Protein AF-A0A351IYL0-F1 (afdb_monomer_lite)

Radius of gyration: 31.56 Å; chains: 1; bounding box: 78×55×94 Å

Sequence (306 aa):
MKQITVKNVPTIKMYEKKYTSLKGVDFSTDPAKVDDYHSPWAPNLMPDSGGYPEKRPGYRTLHTYSGQINGIHLFREQILVHAGEKIYLHGETPGELIADINNGHSTSFYYGGKLYILTGAEYLAYDGVSLSPVIGFVPTTQINMTPSSGAGTIFEDINCLTPKRTNSFKVPSGGATVFTLDAKGLDADPVTALVSGTTKAEGTDFTVDRTNGTVTFNSSIPDSGGVDSVQITFSKTISGLSERINKCTIFAWYGAGNDSRVFFSGNPDYPNMDFKSGLYDPSYFPNDGWTRIGSDVSAIMGYIKR

pLDDT: mean 91.99, std 9.96, range [43.97, 98.75]

Foldseek 3Di:
DDDDDDPDDPDPDDDDQDAPAAAEADCPDDQVPDDSNHHVDDPQWDQDPVGGTDGNDDDDDPDDDPACFQDWDDQPPWIWTDGAQFIWTDDPDTHTQDGNHDRHHKDWDDAPQWIWIARLQATWIDNPPHIDGQAADAEAQFEQAAFPPRDGDGDAFGFLRFQKYKYWYFAAAVFDFKGAHPDAQFDPDWKWKFFQNDTDGDPGQWHAPRHRRMIGGPDTRHGPPSHTGMMIMTGDDDPCSNLQPNNWRAWDFDDDPDRFWIWTAPNPQQQQKIWIADGSDPSGTGSPRIDGHDDSPDGDPYDDDD

Secondary structure (DSSP, 8-state):
--------PPPP-------SS--EE--SS-TTS--TTEES--TTEEE-TTS-EEEPPPP--S---SS-EEEEEEETTEEEEEETTEEEE-SSSPEEEEES---S--EEEEETTEEEEE-SS-EEEE-SS-EEE------EEEEEE-TTT---EE-SPPBTT-SEEEEEEEPPTT-EEEEE-S-SS--SSPPEEEETTEEEEBTTTEEEETTTTEEEEEEEEPP-TTSEEEEEEEE---TTTTHHHHT--EEEEE-SSS--EEEEE--TTSTTEEEEPBTTBTT--BTT-EEE-S-TT---------

Structure (mmCIF, N/CA/C/O backbone):
data_AF-A0A351IYL0-F1
#
_entry.id   AF-A0A351IYL0-F1
#
loop_
_atom_site.group_PDB
_atom_site.id
_atom_site.type_symbol
_atom_site.label_atom_id
_atom_site.label_alt_id
_atom_site.label_comp_id
_atom_site.label_asym_id
_atom_site.label_entity_id
_atom_site.label_seq_id
_atom_site.pdbx_PDB_ins_code
_atom_site.Cartn_x
_atom_site.Cartn_y
_atom_site.Cartn_z
_atom_site.occupancy
_atom_site.B_iso_or_equiv
_atom_site.auth_seq_id
_atom_site.auth_comp_id
_atom_site.auth_asym_id
_atom_site.auth_atom_id
_atom_site.pdbx_PDB_model_num
ATOM 1 N N . MET A 1 1 ? -51.946 -39.768 39.815 1.00 43.97 1 MET A N 1
ATOM 2 C CA . MET A 1 1 ? -50.722 -39.188 40.414 1.00 43.97 1 MET A CA 1
ATOM 3 C C . MET A 1 1 ? -51.126 -38.415 41.661 1.00 43.97 1 MET A C 1
ATOM 5 O O . MET A 1 1 ? -52.051 -37.620 41.568 1.00 43.97 1 MET A O 1
ATOM 9 N N . LYS A 1 2 ? -50.519 -38.682 42.827 1.00 44.22 2 LYS A N 1
ATOM 10 C CA . LYS A 1 2 ? -50.755 -37.877 44.039 1.00 44.22 2 LYS A CA 1
ATOM 11 C C . LYS A 1 2 ? -50.080 -36.518 43.849 1.00 44.22 2 LYS A C 1
ATOM 13 O O . LYS A 1 2 ? -48.870 -36.466 43.658 1.00 44.22 2 LYS A O 1
ATOM 18 N N . GLN A 1 3 ? -50.867 -35.450 43.876 1.00 45.91 3 GLN A N 1
ATOM 19 C CA . GLN A 1 3 ? -50.376 -34.079 43.825 1.00 45.91 3 GLN A CA 1
ATOM 20 C C . GLN A 1 3 ? -49.639 -33.790 45.141 1.00 45.91 3 GLN A C 1
ATOM 22 O O . GLN A 1 3 ? -50.235 -33.831 46.216 1.00 45.91 3 GLN A O 1
ATOM 27 N N . ILE A 1 4 ? -48.323 -33.589 45.066 1.00 49.81 4 ILE A N 1
ATOM 28 C CA . ILE A 1 4 ? -47.512 -33.184 46.216 1.00 49.81 4 ILE A CA 1
ATOM 29 C C . ILE A 1 4 ? -47.721 -31.681 46.390 1.00 49.81 4 ILE A C 1
ATOM 31 O O . ILE A 1 4 ? -47.288 -30.889 45.555 1.00 49.81 4 ILE A O 1
ATOM 35 N N . THR A 1 5 ? -48.404 -31.285 47.460 1.00 54.91 5 THR A N 1
ATOM 36 C CA . THR A 1 5 ? -48.547 -29.876 47.832 1.00 54.91 5 THR A CA 1
ATOM 37 C C . THR A 1 5 ? -47.197 -29.360 48.322 1.00 54.91 5 THR A C 1
ATOM 39 O O . THR A 1 5 ? -46.725 -29.748 49.393 1.00 54.91 5 THR A O 1
ATOM 42 N N . VAL A 1 6 ? -46.555 -28.501 47.530 1.00 58.94 6 VAL A N 1
ATOM 43 C CA . VAL A 1 6 ? -45.334 -27.794 47.934 1.00 58.94 6 VAL A CA 1
ATOM 44 C C . VAL A 1 6 ? -45.696 -26.875 49.104 1.00 58.94 6 VAL A C 1
ATOM 46 O O . VAL A 1 6 ? -46.611 -26.060 48.992 1.00 58.94 6 VAL A O 1
ATOM 49 N N . LYS A 1 7 ? -45.027 -27.038 50.254 1.00 59.91 7 LYS A N 1
ATOM 50 C CA . LYS A 1 7 ? -45.207 -26.155 51.419 1.00 59.91 7 LYS A CA 1
ATOM 51 C C . LYS A 1 7 ? -44.944 -24.706 51.000 1.00 59.91 7 LYS A C 1
ATOM 53 O O . LYS A 1 7 ? -43.959 -24.451 50.312 1.00 59.91 7 LYS A O 1
ATOM 58 N N . ASN A 1 8 ? -45.801 -23.785 51.451 1.00 62.19 8 ASN A N 1
ATOM 59 C CA . ASN A 1 8 ? -45.638 -22.340 51.274 1.00 62.19 8 ASN A CA 1
ATOM 60 C C . ASN A 1 8 ? -44.189 -21.927 51.553 1.00 62.19 8 ASN A C 1
ATOM 62 O O . ASN A 1 8 ? -43.708 -22.071 52.679 1.00 62.19 8 ASN A O 1
ATOM 66 N N . VAL A 1 9 ? -43.505 -21.421 50.527 1.00 63.09 9 VAL A N 1
ATOM 67 C CA . VAL A 1 9 ? -42.206 -20.774 50.695 1.00 63.09 9 VAL A CA 1
ATOM 68 C C . VAL A 1 9 ? -42.461 -19.503 51.512 1.00 63.09 9 VAL A C 1
ATOM 70 O O . VAL A 1 9 ? -43.303 -18.700 51.105 1.00 63.09 9 VAL A O 1
ATOM 73 N N . PRO A 1 10 ? -41.815 -19.318 52.678 1.00 65.88 10 PRO A N 1
ATOM 74 C CA . PRO A 1 10 ? -41.984 -18.105 53.462 1.00 65.88 10 PRO A CA 1
ATOM 75 C C . PRO A 1 10 ? -41.601 -16.897 52.612 1.00 65.88 10 PRO A C 1
ATOM 77 O O . PRO A 1 10 ? -40.573 -16.918 51.934 1.00 65.88 10 PRO A O 1
ATOM 80 N N . THR A 1 11 ? -42.410 -15.842 52.658 1.00 68.88 11 THR A N 1
ATOM 81 C CA . THR A 1 11 ? -42.086 -14.572 52.012 1.00 68.88 11 THR A CA 1
ATOM 82 C C . THR A 1 11 ? -40.711 -14.113 52.491 1.00 68.88 11 THR A C 1
ATOM 84 O O . THR A 1 11 ? -40.494 -13.951 53.696 1.00 68.88 11 THR A O 1
ATOM 87 N N . ILE A 1 12 ? -39.771 -13.938 51.561 1.00 71.19 12 ILE A N 1
ATOM 88 C CA . ILE A 1 12 ? -38.429 -13.443 51.873 1.00 71.19 12 ILE A CA 1
ATOM 89 C C . ILE A 1 12 ? -38.596 -12.060 52.507 1.00 71.19 12 ILE A C 1
ATOM 91 O O . ILE A 1 12 ? -39.183 -11.160 51.903 1.00 71.19 12 ILE A O 1
ATOM 95 N N . LYS A 1 13 ? -38.123 -11.897 53.746 1.00 72.38 13 LYS A N 1
ATOM 96 C CA . LYS A 1 13 ? -38.124 -10.591 54.405 1.00 72.38 13 LYS A CA 1
ATOM 97 C C . LYS A 1 13 ? -37.096 -9.706 53.711 1.00 72.38 13 LYS A C 1
ATOM 99 O O . LYS A 1 13 ? -35.901 -9.981 53.770 1.00 72.38 13 LYS A O 1
ATOM 104 N N . MET A 1 14 ? -37.582 -8.663 53.053 1.00 69.75 14 MET A N 1
ATOM 105 C CA . MET A 1 14 ? -36.749 -7.609 52.486 1.00 69.75 14 MET A CA 1
ATOM 106 C C . MET A 1 14 ? -36.458 -6.581 53.579 1.00 69.75 14 MET A C 1
ATOM 108 O O . MET A 1 14 ? -37.374 -6.143 54.276 1.00 69.75 14 MET A O 1
ATOM 112 N N . TYR A 1 15 ? -35.191 -6.209 53.726 1.00 72.44 15 TYR A N 1
ATOM 113 C CA . TYR A 1 15 ? -34.737 -5.200 54.678 1.00 72.44 15 TYR A CA 1
ATOM 114 C C . TYR A 1 15 ? -34.120 -4.036 53.896 1.00 72.44 15 TYR A C 1
ATOM 116 O O . TYR A 1 15 ? -33.284 -4.258 53.022 1.00 72.44 15 TYR A O 1
ATOM 124 N N . GLU A 1 16 ? -34.532 -2.804 54.197 1.00 73.94 16 GLU A N 1
ATOM 125 C CA . GLU A 1 16 ? -33.940 -1.580 53.647 1.00 73.94 16 GLU A CA 1
ATOM 126 C C . GLU A 1 16 ? -33.152 -0.873 54.752 1.00 73.94 16 GLU A C 1
ATOM 128 O O . GLU A 1 16 ? -33.665 -0.669 55.854 1.00 73.94 16 GLU A O 1
ATOM 133 N N . LYS A 1 17 ? -31.909 -0.485 54.458 1.00 71.56 17 LYS A N 1
ATOM 134 C CA . LYS A 1 17 ? -31.054 0.289 55.361 1.00 71.56 17 LYS A CA 1
ATOM 135 C C . LYS A 1 17 ? -30.603 1.557 54.643 1.00 71.56 17 LYS A C 1
ATOM 137 O O . LYS A 1 17 ? -30.062 1.486 53.541 1.00 71.56 17 LYS A O 1
ATOM 142 N N . LYS A 1 18 ? -30.854 2.717 55.253 1.00 73.75 18 LYS A N 1
ATOM 143 C CA . LYS A 1 18 ? -30.433 4.026 54.737 1.00 73.75 18 LYS A CA 1
ATOM 144 C C . LYS A 1 18 ? -29.196 4.488 55.491 1.00 73.75 18 LYS A C 1
ATOM 146 O O . LYS A 1 18 ? -29.223 4.600 56.712 1.00 73.75 18 LYS A O 1
ATOM 151 N N . TYR A 1 19 ? -28.138 4.768 54.747 1.00 72.19 19 TYR A N 1
ATOM 152 C CA . TYR A 1 19 ? -26.856 5.218 55.273 1.00 72.19 19 TYR A CA 1
ATOM 153 C C . TYR A 1 19 ? -26.772 6.743 55.173 1.00 72.19 19 TYR A C 1
ATOM 155 O O . TYR A 1 19 ? -27.036 7.302 54.110 1.00 72.19 19 TYR A O 1
ATOM 163 N N . THR A 1 20 ? -26.394 7.421 56.256 1.00 70.81 20 THR A N 1
ATOM 164 C CA . THR A 1 20 ? -26.123 8.872 56.256 1.00 70.81 20 THR A CA 1
ATOM 165 C C . THR A 1 20 ? -24.644 9.196 56.037 1.00 70.81 20 THR A C 1
ATOM 167 O O . THR A 1 20 ? -24.323 10.300 55.608 1.00 70.81 20 THR A O 1
ATOM 170 N N . SER A 1 21 ? -23.744 8.239 56.286 1.00 76.25 21 SER A N 1
ATOM 171 C CA . SER A 1 21 ? -22.291 8.385 56.124 1.00 76.25 21 SER A CA 1
ATOM 172 C C . SER A 1 21 ? -21.624 7.053 55.746 1.00 76.25 21 SER A C 1
ATOM 174 O O . SER A 1 21 ? -20.969 6.406 56.560 1.00 76.25 21 SER A O 1
ATOM 176 N N . LEU A 1 22 ? -21.799 6.624 54.491 1.00 79.94 22 LEU A N 1
ATOM 177 C CA . LEU A 1 22 ? -21.177 5.403 53.966 1.00 79.94 22 LEU A CA 1
ATOM 178 C C . LEU A 1 22 ? -19.649 5.568 53.875 1.00 79.94 22 LEU A C 1
ATOM 180 O O . LEU A 1 22 ? -19.160 6.427 53.146 1.00 79.94 22 LEU A O 1
ATOM 184 N N . LYS A 1 23 ? -18.900 4.728 54.592 1.00 81.31 23 LYS A N 1
ATOM 185 C CA . LYS A 1 23 ? -17.428 4.722 54.627 1.00 81.31 23 LYS A CA 1
ATOM 186 C C . LYS A 1 23 ? -16.795 3.678 53.711 1.00 81.31 23 LYS A C 1
ATOM 188 O O . LYS A 1 23 ? -15.589 3.716 53.499 1.00 81.31 23 LYS A O 1
ATOM 193 N N . GLY A 1 24 ? -17.594 2.776 53.143 1.00 79.62 24 GLY A N 1
ATOM 194 C CA . GLY A 1 24 ? -17.119 1.813 52.156 1.00 79.62 24 GLY A CA 1
ATOM 195 C C . GLY A 1 24 ? -17.880 0.496 52.173 1.00 79.62 24 GLY A C 1
ATOM 196 O O . GLY A 1 24 ? -19.026 0.411 52.620 1.00 79.62 24 GLY A O 1
ATOM 197 N N . VAL A 1 25 ? -17.212 -0.530 51.661 1.00 84.56 25 VAL A N 1
ATOM 198 C CA . VAL A 1 25 ? -17.706 -1.905 51.595 1.00 84.56 25 VAL A CA 1
ATOM 199 C C . VAL A 1 25 ? -16.947 -2.805 52.562 1.00 84.56 25 VAL A C 1
ATOM 201 O O . VAL A 1 25 ? -15.728 -2.702 52.667 1.00 84.56 25 VAL A O 1
ATOM 204 N N . ASP A 1 26 ? -17.665 -3.699 53.239 1.00 84.31 26 ASP A N 1
ATOM 205 C CA . ASP A 1 26 ? -17.080 -4.751 54.074 1.00 84.31 26 ASP A CA 1
ATOM 206 C C . ASP A 1 26 ? -17.574 -6.113 53.582 1.00 84.31 26 ASP A C 1
ATOM 208 O O . ASP A 1 26 ? -18.744 -6.460 53.733 1.00 84.31 26 ASP A O 1
ATOM 212 N N . PHE A 1 27 ? -16.662 -6.875 52.979 1.00 84.00 27 PHE A N 1
ATOM 213 C CA . PHE A 1 27 ? -16.907 -8.240 52.507 1.00 84.00 27 PHE A CA 1
ATOM 214 C C . PHE A 1 27 ? -16.354 -9.309 53.462 1.00 84.00 27 PHE A C 1
ATOM 216 O O . PHE A 1 27 ? -16.438 -10.498 53.162 1.00 84.00 27 PHE A O 1
ATOM 223 N N . SER A 1 28 ? -15.736 -8.900 54.573 1.00 84.56 28 SER A N 1
ATOM 224 C CA . SER A 1 28 ? -15.105 -9.803 55.543 1.00 84.56 28 SER A CA 1
ATOM 225 C C . SER A 1 28 ? -16.082 -10.312 56.604 1.00 84.56 28 SER A C 1
ATOM 227 O O . SER A 1 28 ? -15.877 -11.386 57.172 1.00 84.56 28 SER A O 1
ATOM 229 N N . THR A 1 29 ? -17.159 -9.564 56.837 1.00 83.38 29 THR A N 1
ATOM 230 C CA . THR A 1 29 ? -18.193 -9.876 57.824 1.00 83.38 29 THR A CA 1
ATOM 231 C C . THR A 1 29 ? -19.444 -10.442 57.143 1.00 83.38 29 THR A C 1
ATOM 233 O O . THR A 1 29 ? -19.738 -10.131 55.989 1.00 83.38 29 THR A O 1
ATOM 236 N N . ASP A 1 30 ? -20.209 -11.273 57.860 1.00 84.56 30 ASP A N 1
ATOM 237 C CA . ASP A 1 30 ? -21.540 -11.704 57.413 1.00 84.56 30 ASP A CA 1
ATOM 238 C C . ASP A 1 30 ? -22.387 -10.475 57.015 1.00 84.56 30 ASP A C 1
ATOM 240 O O . ASP A 1 30 ? -22.439 -9.519 57.797 1.00 84.56 30 ASP A O 1
ATOM 244 N N . PRO A 1 31 ? -23.074 -10.477 55.853 1.00 82.12 31 PRO A N 1
ATOM 245 C CA . PRO A 1 31 ? -23.866 -9.340 55.390 1.00 82.12 31 PRO A CA 1
ATOM 246 C C . PRO A 1 31 ? -24.879 -8.791 56.399 1.00 82.12 31 PRO A C 1
ATOM 248 O O . PRO A 1 31 ? -25.173 -7.597 56.387 1.00 82.12 31 PRO A O 1
ATOM 251 N N . ALA A 1 32 ? -25.398 -9.634 57.294 1.00 81.38 32 ALA A N 1
ATOM 252 C CA . ALA A 1 32 ? -26.329 -9.223 58.341 1.00 81.38 32 ALA A CA 1
ATOM 253 C C . ALA A 1 32 ? -25.651 -8.534 59.543 1.00 81.38 32 ALA A C 1
ATOM 255 O O . ALA A 1 32 ? -26.344 -7.993 60.403 1.00 81.38 32 ALA A O 1
ATOM 256 N N . LYS A 1 33 ? -24.318 -8.576 59.629 1.00 84.62 33 LYS A N 1
ATOM 257 C CA . LYS A 1 33 ? -23.507 -8.078 60.752 1.00 84.62 33 LYS A CA 1
ATOM 258 C C . LYS A 1 33 ? -22.516 -6.983 60.356 1.00 84.62 33 LYS A C 1
ATOM 260 O O . LYS A 1 33 ? -21.698 -6.590 61.184 1.00 84.62 33 LYS A O 1
ATOM 265 N N . VAL A 1 34 ? -22.576 -6.504 59.117 1.00 84.62 34 VAL A N 1
ATOM 266 C CA . VAL A 1 34 ? -21.751 -5.379 58.673 1.00 84.62 34 VAL A CA 1
ATOM 267 C C . VAL A 1 34 ? -22.114 -4.117 59.458 1.00 84.62 34 VAL A C 1
ATOM 269 O O . VAL A 1 34 ? -23.294 -3.828 59.684 1.00 84.62 34 VAL A O 1
ATOM 272 N N . ASP A 1 35 ? -21.078 -3.382 59.863 1.00 85.62 35 ASP A N 1
ATOM 273 C CA . ASP A 1 35 ? -21.179 -2.115 60.586 1.00 85.62 35 ASP A CA 1
ATOM 274 C C . ASP A 1 35 ? -22.106 -1.112 59.873 1.00 85.62 35 ASP A C 1
ATOM 276 O O . ASP A 1 35 ? -22.223 -1.095 58.646 1.00 85.62 35 ASP A O 1
ATOM 280 N N . ASP A 1 36 ? -22.771 -0.251 60.642 1.00 84.81 36 ASP A N 1
ATOM 281 C CA . ASP A 1 36 ? -23.732 0.728 60.127 1.00 84.81 36 ASP A CA 1
ATOM 282 C C . ASP A 1 36 ? -23.120 1.754 59.162 1.00 84.81 36 ASP A C 1
ATOM 284 O O . ASP A 1 36 ? -23.867 2.400 58.431 1.00 84.81 36 ASP A O 1
ATOM 288 N N . TYR A 1 37 ? -21.793 1.882 59.106 1.00 84.69 37 TYR A N 1
ATOM 289 C CA . TYR A 1 37 ? -21.079 2.729 58.151 1.00 84.69 37 TYR A CA 1
ATOM 290 C C . TYR A 1 37 ? -20.567 1.979 56.913 1.00 84.69 37 TYR A C 1
ATOM 292 O O . TYR A 1 37 ? -20.005 2.611 56.017 1.00 84.69 37 TYR A O 1
ATOM 300 N N . HIS A 1 38 ? -20.768 0.663 56.819 1.00 83.44 38 HIS A N 1
ATOM 301 C CA . HIS A 1 38 ? -20.305 -0.155 55.699 1.00 83.44 38 HIS A CA 1
ATOM 302 C C . HIS A 1 38 ? -21.463 -0.893 55.014 1.00 83.44 38 HIS A C 1
ATOM 304 O O . HIS A 1 38 ? -22.516 -1.165 55.596 1.00 83.44 38 HIS A O 1
ATOM 310 N N . SER A 1 39 ? -21.275 -1.214 53.735 1.00 84.88 39 SER A N 1
ATOM 311 C CA . SER A 1 39 ? -22.213 -2.045 52.980 1.00 84.88 39 SER A CA 1
ATOM 312 C C . SER A 1 39 ? -21.587 -3.402 52.645 1.00 84.88 39 SER A C 1
ATOM 314 O O . SER A 1 39 ? -20.468 -3.431 52.131 1.00 84.88 39 SER A O 1
ATOM 316 N N . PRO A 1 40 ? -22.298 -4.527 52.843 1.00 86.00 40 PRO A N 1
ATOM 317 C CA . PRO A 1 40 ? -21.866 -5.824 52.316 1.00 86.00 40 PRO A CA 1
ATOM 318 C C . PRO A 1 40 ? -22.002 -5.932 50.794 1.00 86.00 40 PRO A C 1
ATOM 320 O O . PRO A 1 40 ? -21.559 -6.906 50.190 1.00 86.00 40 PRO A O 1
ATOM 323 N N . TRP A 1 41 ? -22.681 -4.970 50.163 1.00 83.50 41 TRP A N 1
ATOM 324 C CA . TRP A 1 41 ? -23.023 -5.014 48.750 1.00 83.50 41 TRP A CA 1
ATOM 325 C C . TRP A 1 41 ? -23.257 -3.600 48.213 1.00 83.50 41 TRP A C 1
ATOM 327 O O . TRP A 1 41 ? -24.347 -3.038 48.341 1.00 83.50 41 TRP A O 1
ATOM 337 N N . ALA A 1 42 ? -22.227 -3.007 47.608 1.00 79.81 42 ALA A N 1
ATOM 338 C CA . ALA A 1 42 ? -22.309 -1.677 47.001 1.00 79.81 42 ALA A CA 1
ATOM 339 C C . ALA A 1 42 ? -21.940 -1.710 45.503 1.00 79.81 42 ALA A C 1
ATOM 341 O O . ALA A 1 42 ? -20.867 -1.246 45.111 1.00 79.81 42 ALA A O 1
ATOM 342 N N . PRO A 1 43 ? -22.800 -2.281 44.638 1.00 75.75 43 PRO A N 1
ATOM 343 C CA . PRO A 1 43 ? -22.571 -2.256 43.199 1.00 75.75 43 PRO A CA 1
ATOM 344 C C . PRO A 1 43 ? -22.597 -0.808 42.690 1.00 75.75 43 PRO A C 1
ATOM 346 O O . PRO A 1 43 ? -23.407 0.004 43.135 1.00 75.75 43 PRO A O 1
ATOM 349 N N . ASN A 1 44 ? -21.739 -0.495 41.716 1.00 77.81 44 ASN A N 1
ATOM 350 C CA . ASN A 1 44 ? -21.585 0.845 41.129 1.00 77.81 44 ASN A CA 1
ATOM 351 C C . ASN A 1 44 ? -21.031 1.919 42.081 1.00 77.81 44 ASN A C 1
ATOM 353 O O . ASN A 1 44 ? -21.272 3.104 41.853 1.00 77.81 44 ASN A O 1
ATOM 357 N N . LEU A 1 45 ? -20.271 1.525 43.104 1.00 82.38 45 LEU A N 1
ATOM 358 C CA . LEU A 1 45 ? -19.390 2.421 43.851 1.00 82.38 45 LEU A CA 1
ATOM 359 C C . LEU A 1 45 ? -17.925 2.129 43.511 1.00 82.38 45 LEU A C 1
ATOM 361 O O . LEU A 1 45 ? -17.534 0.972 43.359 1.00 82.38 45 LEU A O 1
ATOM 365 N N . MET A 1 46 ? -17.133 3.183 43.362 1.00 78.44 46 MET A N 1
ATOM 366 C CA . MET A 1 46 ? -15.682 3.135 43.191 1.00 78.44 46 MET A CA 1
ATOM 367 C C . MET A 1 46 ? -15.037 4.186 44.100 1.00 78.44 46 MET A C 1
ATOM 369 O O . MET A 1 46 ? -15.703 5.162 44.432 1.00 78.44 46 MET A O 1
ATOM 373 N N . PRO A 1 47 ? -13.795 3.992 44.562 1.00 78.94 47 PRO A N 1
ATOM 374 C CA . PRO A 1 47 ? -13.078 5.053 45.253 1.00 78.94 47 PRO A CA 1
ATOM 375 C C . PRO A 1 47 ? -12.747 6.188 44.273 1.00 78.94 47 PRO A C 1
ATOM 377 O O . PRO A 1 47 ? -12.308 5.919 43.153 1.00 78.94 47 PRO A O 1
ATOM 380 N N . ASP A 1 48 ? -12.924 7.434 44.706 1.00 81.19 48 ASP A N 1
ATOM 381 C CA . ASP A 1 48 ? -12.379 8.605 44.022 1.00 81.19 48 ASP A CA 1
ATOM 382 C C . ASP A 1 48 ? -10.843 8.660 44.179 1.00 81.19 48 ASP A C 1
ATOM 384 O O . ASP A 1 48 ? -10.217 7.797 44.804 1.00 81.19 48 ASP A O 1
ATOM 388 N N . SER A 1 49 ? -10.203 9.704 43.646 1.00 80.62 49 SER A N 1
ATOM 389 C CA . SER A 1 49 ? -8.751 9.904 43.791 1.00 80.62 49 SER A CA 1
ATOM 390 C C . SER A 1 49 ? -8.264 10.010 45.247 1.00 80.62 49 SER A C 1
ATOM 392 O O . SER A 1 49 ? -7.082 9.795 45.504 1.00 80.62 49 SER A O 1
ATOM 394 N N . GLY A 1 50 ? -9.145 10.356 46.190 1.00 81.88 50 GLY A N 1
ATOM 395 C CA . GLY A 1 50 ? -8.877 10.417 47.628 1.00 81.88 50 GLY A CA 1
ATOM 396 C C . GLY A 1 50 ? -9.268 9.147 48.395 1.00 81.88 50 GLY A C 1
ATOM 397 O O . GLY A 1 50 ? -9.075 9.101 49.609 1.00 81.88 50 GLY A O 1
ATOM 398 N N . GLY A 1 51 ? -9.800 8.123 47.720 1.00 77.88 51 GLY A N 1
ATOM 399 C CA . GLY A 1 51 ? -10.282 6.889 48.339 1.00 77.88 51 GLY A CA 1
ATOM 400 C C . GLY A 1 51 ? -11.713 6.963 48.884 1.00 77.88 51 GLY A C 1
ATOM 401 O O . GLY A 1 51 ? -12.166 5.999 49.504 1.00 77.88 51 GLY A O 1
ATOM 402 N N . TYR A 1 52 ? -12.435 8.067 48.671 1.00 80.62 52 TYR A N 1
ATOM 403 C CA . TYR A 1 52 ? -13.819 8.210 49.116 1.00 80.62 52 TYR A CA 1
ATOM 404 C C . TYR A 1 52 ? -14.773 7.456 48.189 1.00 80.62 52 TYR A C 1
ATOM 406 O O . TYR A 1 52 ? -14.594 7.489 46.973 1.00 80.62 52 TYR A O 1
ATOM 414 N N . PRO A 1 53 ? -15.816 6.795 48.719 1.00 79.50 53 PRO A N 1
ATOM 415 C CA . PRO A 1 53 ? -16.773 6.098 47.873 1.00 79.50 53 PRO A CA 1
ATOM 416 C C . PRO A 1 53 ? -17.566 7.085 46.995 1.00 79.50 53 PRO A C 1
ATOM 418 O O . PRO A 1 53 ? -18.365 7.871 47.503 1.00 79.50 53 PRO A O 1
ATOM 421 N N . GLU A 1 54 ? -17.400 7.005 45.676 1.00 83.44 54 GLU A N 1
ATOM 422 C CA . GLU A 1 54 ? -18.185 7.733 44.678 1.00 83.44 54 GLU A CA 1
ATOM 423 C C . GLU A 1 54 ? -18.979 6.788 43.767 1.00 83.44 54 GLU A C 1
ATOM 425 O O . GLU A 1 54 ? -18.678 5.601 43.616 1.00 83.44 54 GLU A O 1
ATOM 430 N N . LYS A 1 55 ? -20.034 7.313 43.140 1.00 82.69 55 LYS A N 1
ATOM 431 C CA . LYS A 1 55 ? -20.833 6.540 42.189 1.00 82.69 55 LYS A CA 1
ATOM 432 C C . LYS A 1 55 ? -20.030 6.349 40.906 1.00 82.69 55 LYS A C 1
ATOM 434 O O . LYS A 1 55 ? -19.647 7.328 40.275 1.00 82.69 55 LYS A O 1
ATOM 439 N N . ARG A 1 56 ? -19.859 5.096 40.477 1.00 79.75 56 ARG A N 1
ATOM 440 C CA . ARG A 1 56 ? -19.215 4.763 39.204 1.00 79.75 56 ARG A CA 1
ATOM 441 C C . ARG A 1 56 ? -19.915 5.525 38.072 1.00 79.75 56 ARG A C 1
ATOM 443 O O . ARG A 1 56 ? -21.131 5.351 37.914 1.00 79.75 56 ARG A O 1
ATOM 450 N N . PRO A 1 57 ? -19.191 6.336 37.280 1.00 78.88 57 PRO A N 1
ATOM 451 C CA . PRO A 1 57 ? -19.766 6.982 36.113 1.00 78.88 57 PRO A CA 1
ATOM 452 C C . PRO A 1 57 ? -20.389 5.927 35.195 1.00 78.88 57 PRO A C 1
ATOM 454 O O . PRO A 1 57 ? -19.755 4.930 34.842 1.00 78.88 57 PRO A O 1
ATOM 457 N N . GLY A 1 58 ? -21.665 6.116 34.863 1.00 80.19 58 GLY A N 1
ATOM 458 C CA . GLY A 1 58 ? -22.348 5.276 33.886 1.00 80.19 58 GLY A CA 1
ATOM 459 C C . GLY A 1 58 ? -21.868 5.577 32.467 1.00 80.19 58 GLY A C 1
ATOM 460 O O . GLY A 1 58 ? -21.164 6.555 32.223 1.00 80.19 58 GLY A O 1
ATOM 461 N N . TYR A 1 59 ? -22.294 4.760 31.511 1.00 84.00 59 TYR A N 1
ATOM 462 C CA . TYR A 1 59 ? -22.163 5.082 30.094 1.00 84.00 59 TYR A CA 1
ATOM 463 C C . TYR A 1 59 ? -23.436 5.772 29.594 1.00 84.00 59 TYR A C 1
ATOM 465 O O . TYR A 1 59 ? -24.533 5.538 30.103 1.00 84.00 59 TYR A O 1
ATOM 473 N N . ARG A 1 60 ? -23.290 6.609 28.567 1.00 88.44 60 ARG A N 1
ATOM 474 C CA . ARG A 1 60 ? -24.404 7.092 27.746 1.00 88.44 60 ARG A CA 1
ATOM 475 C C . ARG A 1 60 ? -24.113 6.771 26.289 1.00 88.44 60 ARG A C 1
ATOM 477 O O . ARG A 1 60 ? -22.958 6.825 25.870 1.00 88.44 60 ARG A O 1
ATOM 484 N N . THR A 1 61 ? -25.149 6.478 25.520 1.00 90.25 61 THR A N 1
ATOM 485 C CA . THR A 1 61 ? -25.017 6.304 24.073 1.00 90.25 61 THR A CA 1
ATOM 486 C C . THR A 1 61 ? -24.713 7.655 23.432 1.00 90.25 61 THR A C 1
ATOM 488 O O . THR A 1 61 ? -25.487 8.596 23.592 1.00 90.25 61 THR A O 1
ATOM 491 N N . LEU A 1 62 ? -23.582 7.755 22.728 1.00 89.12 62 LEU A N 1
ATOM 492 C CA . LEU A 1 62 ? -23.254 8.931 21.913 1.00 89.12 62 LEU A CA 1
ATOM 493 C C . LEU A 1 62 ? -23.898 8.835 20.528 1.00 89.12 62 LEU A C 1
ATOM 495 O O . LEU A 1 62 ? -24.435 9.816 20.027 1.00 89.12 62 LEU A O 1
ATOM 499 N N . HIS A 1 63 ? -23.872 7.644 19.929 1.00 92.12 63 HIS A N 1
ATOM 500 C CA . HIS A 1 63 ? -24.494 7.353 18.642 1.00 92.12 63 HIS A CA 1
ATOM 501 C C . HIS A 1 63 ? -24.779 5.850 18.516 1.00 92.12 63 HIS A C 1
ATOM 503 O O . HIS A 1 63 ? -24.147 5.046 19.204 1.00 92.12 63 HIS A O 1
ATOM 509 N N . THR A 1 64 ? -25.717 5.472 17.645 1.00 93.94 64 THR A N 1
ATOM 510 C CA . THR A 1 64 ? -25.992 4.068 17.294 1.00 93.94 64 THR A CA 1
ATOM 511 C C . THR A 1 64 ? -25.692 3.865 15.817 1.00 93.94 64 THR A C 1
ATOM 513 O O . THR A 1 64 ? -26.320 4.495 14.975 1.00 93.94 64 THR A O 1
ATOM 516 N N . TYR A 1 65 ? -24.735 2.995 15.514 1.00 95.69 65 TYR A N 1
ATOM 517 C CA . TYR A 1 65 ? -24.381 2.621 14.147 1.00 95.69 65 TYR A CA 1
ATOM 518 C C . TYR A 1 65 ? -25.132 1.355 13.722 1.00 95.69 65 TYR A C 1
ATOM 520 O O . TYR A 1 65 ? -25.669 0.632 14.559 1.00 95.69 65 TYR A O 1
ATOM 528 N N . SER A 1 66 ? -25.171 1.081 12.419 1.00 88.19 66 SER A N 1
ATOM 529 C CA . SER A 1 66 ? -25.893 -0.065 11.848 1.00 88.19 66 SER A CA 1
ATOM 530 C C . SER A 1 66 ? -25.248 -1.425 12.140 1.00 88.19 66 SER A C 1
ATOM 532 O O . SER A 1 66 ? -25.924 -2.443 12.016 1.00 88.19 66 SER A O 1
ATOM 534 N N . GLY A 1 67 ? -23.966 -1.458 12.518 1.00 93.75 67 GLY A N 1
ATOM 535 C CA . GLY A 1 67 ? -23.202 -2.686 12.737 1.00 93.75 67 GLY A CA 1
ATOM 536 C C . GLY A 1 67 ? -22.401 -2.700 14.038 1.00 93.75 67 GLY A C 1
ATOM 537 O O . GLY A 1 67 ? -22.352 -1.716 14.780 1.00 93.75 67 GLY A O 1
ATOM 538 N N . GLN A 1 68 ? -21.758 -3.840 14.305 1.00 95.94 68 GLN A N 1
ATOM 539 C CA . GLN A 1 68 ? -20.826 -3.998 15.422 1.00 95.94 68 GLN A CA 1
ATOM 540 C C . GLN A 1 68 ? -19.678 -2.995 15.300 1.00 95.94 68 GLN A C 1
ATOM 542 O O . GLN A 1 68 ? -19.102 -2.847 14.227 1.00 95.94 68 GLN A O 1
ATOM 547 N N . ILE A 1 69 ? -19.318 -2.344 16.407 1.00 97.50 69 ILE A N 1
ATOM 548 C CA . ILE A 1 69 ? -18.145 -1.470 16.447 1.00 97.50 69 ILE A CA 1
ATOM 549 C C . ILE A 1 69 ? -16.882 -2.332 16.418 1.00 97.50 69 ILE A C 1
ATOM 551 O O . ILE A 1 69 ? -16.574 -3.031 17.384 1.00 97.50 69 ILE A O 1
ATOM 555 N N . ASN A 1 70 ? -16.171 -2.256 15.301 1.00 97.88 70 ASN A N 1
ATOM 556 C CA . ASN A 1 70 ? -14.954 -3.003 15.010 1.00 97.88 70 ASN A CA 1
ATOM 557 C C . ASN A 1 70 ? -13.684 -2.229 15.388 1.00 97.88 70 ASN A C 1
ATOM 559 O O . ASN A 1 70 ? -12.649 -2.834 15.664 1.00 97.88 70 ASN A O 1
ATOM 563 N N . GLY A 1 71 ? -13.775 -0.899 15.442 1.00 97.38 71 GLY A N 1
ATOM 564 C CA . GLY A 1 71 ? -12.680 -0.024 15.838 1.00 97.38 71 GLY A CA 1
ATOM 565 C C . GLY A 1 71 ? -13.119 1.434 15.934 1.00 97.38 71 GLY A C 1
ATOM 566 O O . GLY A 1 71 ? -14.016 1.887 15.222 1.00 97.38 71 GLY A O 1
ATOM 567 N N . ILE A 1 72 ? -12.483 2.173 16.841 1.00 97.81 72 ILE A N 1
ATOM 568 C CA . ILE A 1 72 ? -12.616 3.626 16.963 1.00 97.81 72 ILE A CA 1
ATOM 569 C C . ILE A 1 72 ? -11.216 4.201 16.794 1.00 97.81 72 ILE A C 1
ATOM 571 O O . ILE A 1 72 ? -10.311 3.882 17.564 1.00 97.81 72 ILE A O 1
ATOM 575 N N . HIS A 1 73 ? -11.040 5.036 15.778 1.00 98.19 73 HIS A N 1
ATOM 576 C CA . HIS A 1 73 ? -9.744 5.537 15.352 1.00 98.19 73 HIS A CA 1
ATOM 577 C C . HIS A 1 73 ? -9.707 7.057 15.469 1.00 98.19 73 HIS A C 1
ATOM 579 O O . HIS A 1 73 ? -10.610 7.753 15.006 1.00 98.19 73 HIS A O 1
ATOM 585 N N . LEU A 1 74 ? -8.659 7.580 16.100 1.00 97.25 74 LEU A N 1
ATOM 586 C CA . LEU A 1 74 ? -8.501 9.012 16.328 1.00 97.25 74 LEU A CA 1
ATOM 587 C C . LEU A 1 74 ? -7.553 9.605 15.289 1.00 97.25 74 LEU A C 1
ATOM 589 O O . LEU A 1 74 ? -6.444 9.106 15.092 1.00 97.25 74 LEU A O 1
ATOM 593 N N . PHE A 1 75 ? -7.968 10.700 14.661 1.00 97.38 75 PHE A N 1
ATOM 594 C CA . PHE A 1 75 ? -7.131 11.483 13.762 1.00 97.38 75 PHE A CA 1
ATOM 595 C C . PHE A 1 75 ? -7.296 12.968 14.069 1.00 97.38 75 PHE A C 1
ATOM 597 O O . PHE A 1 75 ? -8.264 13.601 13.655 1.00 97.38 75 PHE A O 1
ATOM 604 N N . ARG A 1 76 ? -6.331 13.541 14.796 1.00 94.06 76 ARG A N 1
ATOM 605 C CA . ARG A 1 76 ? -6.437 14.910 15.329 1.00 94.06 76 ARG A CA 1
ATOM 606 C C . ARG A 1 76 ? -7.724 15.040 16.163 1.00 94.06 76 ARG A C 1
ATOM 608 O O . ARG A 1 76 ? -7.896 14.283 17.111 1.00 94.06 76 ARG A O 1
ATOM 615 N N . GLU A 1 77 ? -8.612 15.962 15.808 1.00 94.69 77 GLU A N 1
ATOM 616 C CA . GLU A 1 77 ? -9.911 16.175 16.463 1.00 94.69 77 GLU A CA 1
ATOM 617 C C . GLU A 1 77 ? -11.035 15.309 15.865 1.00 94.69 77 GLU A C 1
ATOM 619 O O . GLU A 1 77 ? -12.157 15.312 16.365 1.00 94.69 77 GLU A O 1
ATOM 624 N N . GLN A 1 78 ? -10.751 14.568 14.790 1.00 97.31 78 GLN A N 1
ATOM 625 C CA . GLN A 1 78 ? -11.717 13.708 14.117 1.00 97.31 78 GLN A CA 1
ATOM 626 C C . GLN A 1 78 ? -11.701 12.295 14.702 1.00 97.31 78 GLN A C 1
ATOM 628 O O . GLN A 1 78 ? -10.655 11.753 15.073 1.00 97.31 78 GLN A O 1
ATOM 633 N N . ILE A 1 79 ? -12.883 11.684 14.735 1.00 97.88 79 ILE A N 1
ATOM 634 C CA . ILE A 1 79 ? -13.085 10.310 15.186 1.00 97.88 79 ILE A CA 1
ATOM 635 C C . ILE A 1 79 ? -13.653 9.526 14.010 1.00 97.88 79 ILE A C 1
ATOM 637 O O . ILE A 1 79 ? -14.706 9.873 13.479 1.00 97.88 79 ILE A O 1
ATOM 641 N N . LEU A 1 80 ? -12.957 8.470 13.606 1.00 98.50 80 LEU A N 1
ATOM 642 C CA . LEU A 1 80 ? -13.431 7.523 12.609 1.00 98.50 80 LEU A CA 1
ATOM 643 C C . LEU A 1 80 ? -13.940 6.279 13.335 1.00 98.50 80 LEU A C 1
ATOM 645 O O . LEU A 1 80 ? -13.261 5.744 14.210 1.00 98.50 80 LEU A O 1
ATOM 649 N N . VAL A 1 81 ? -15.135 5.817 12.984 1.00 98.38 81 VAL A N 1
ATOM 650 C CA . VAL A 1 81 ? -15.766 4.649 13.606 1.00 98.38 81 VAL A CA 1
ATOM 651 C C . VAL A 1 81 ? -15.982 3.586 12.546 1.00 98.38 81 VAL A C 1
ATOM 653 O O . VAL A 1 81 ? -16.761 3.789 11.618 1.00 98.38 81 VAL A O 1
ATOM 656 N N . HIS A 1 82 ? -15.300 2.455 12.699 1.00 98.31 82 HIS A N 1
ATOM 657 C CA . HIS A 1 82 ? -15.547 1.253 11.918 1.00 98.31 82 HIS A CA 1
ATOM 658 C C . HIS A 1 82 ? -16.718 0.496 12.550 1.00 98.31 82 HIS A C 1
ATOM 660 O O . HIS A 1 82 ? -16.610 0.021 13.683 1.00 98.31 82 HIS A O 1
ATOM 666 N N . ALA A 1 83 ? -17.844 0.415 11.840 1.00 98.12 83 ALA A N 1
ATOM 667 C CA . ALA A 1 83 ? -19.057 -0.242 12.301 1.00 98.12 83 ALA A CA 1
ATOM 668 C C . ALA A 1 83 ? -19.652 -1.143 11.210 1.00 98.12 83 ALA A C 1
ATOM 670 O O . ALA A 1 83 ? -20.126 -0.651 10.185 1.00 98.12 83 ALA A O 1
ATOM 671 N N . GLY A 1 84 ? -19.671 -2.457 11.444 1.00 97.88 84 GLY A N 1
ATOM 672 C CA . GLY A 1 84 ? -20.070 -3.427 10.424 1.00 97.88 84 GLY A CA 1
ATOM 673 C C . GLY A 1 84 ? -19.130 -3.373 9.220 1.00 97.88 84 GLY A C 1
ATOM 674 O O . GLY A 1 84 ? -17.921 -3.427 9.387 1.00 97.88 84 GLY A O 1
ATOM 675 N N . GLU A 1 85 ? -19.690 -3.219 8.023 1.00 97.75 85 GLU A N 1
ATOM 676 C CA . GLU A 1 85 ? -18.957 -3.171 6.744 1.00 97.75 85 GLU A CA 1
ATOM 677 C C . GLU A 1 85 ? -18.676 -1.729 6.282 1.00 97.75 85 GLU A C 1
ATOM 679 O O . GLU A 1 85 ? -18.596 -1.449 5.085 1.00 97.75 85 GLU A O 1
ATOM 684 N N . LYS A 1 86 ? -18.617 -0.771 7.219 1.00 98.25 86 LYS A N 1
ATOM 685 C CA . LYS A 1 86 ? -18.518 0.667 6.923 1.00 98.25 86 LYS A CA 1
ATOM 686 C C . LYS A 1 86 ? -17.609 1.397 7.903 1.00 98.25 86 LYS A C 1
ATOM 688 O O . LYS A 1 86 ? -17.612 1.100 9.098 1.00 98.25 86 LYS A O 1
ATOM 693 N N . ILE A 1 87 ? -16.890 2.413 7.425 1.00 98.38 87 ILE A N 1
ATOM 694 C CA . ILE A 1 87 ? -16.223 3.399 8.291 1.00 98.38 87 ILE A CA 1
ATOM 695 C C . ILE A 1 87 ? -16.898 4.755 8.125 1.00 98.38 87 ILE A C 1
ATOM 697 O O . ILE A 1 87 ? -17.113 5.238 7.013 1.00 98.38 87 ILE A O 1
ATOM 701 N N . TYR A 1 88 ? -17.198 5.379 9.258 1.00 98.12 88 TYR A N 1
ATOM 702 C CA . TYR A 1 88 ? -17.850 6.676 9.348 1.00 98.12 88 TYR A CA 1
ATOM 703 C C . TYR A 1 88 ? -16.919 7.719 9.950 1.00 98.12 88 TYR A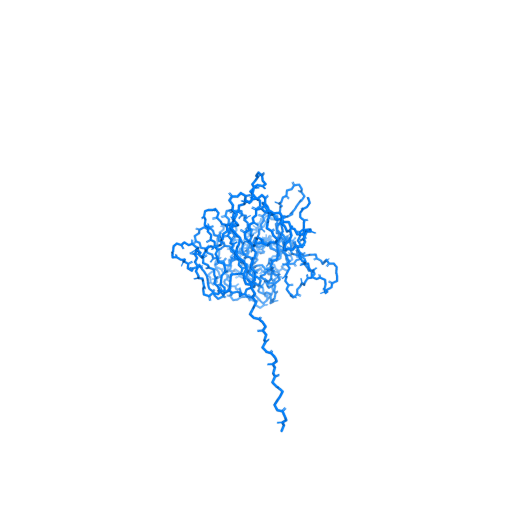 C 1
ATOM 705 O O . TYR A 1 88 ? -16.208 7.430 10.911 1.00 98.12 88 TYR A O 1
ATOM 713 N N . LEU A 1 89 ? -17.004 8.957 9.474 1.00 98.00 89 LEU A N 1
ATOM 714 C CA . LEU A 1 89 ? -16.570 10.128 10.221 1.00 98.00 89 LEU A CA 1
ATOM 715 C C . LEU A 1 89 ? -17.648 10.458 11.259 1.00 98.00 89 LEU A C 1
ATOM 717 O O . LEU A 1 89 ? -18.780 10.797 10.912 1.00 98.00 89 LEU A O 1
ATOM 721 N N . HIS A 1 90 ? -17.315 10.324 12.538 1.00 97.31 90 HIS A N 1
ATOM 722 C CA . HIS A 1 90 ? -18.233 10.601 13.637 1.00 97.31 90 HIS A CA 1
ATOM 723 C C . HIS A 1 90 ? -18.496 12.105 13.794 1.00 97.31 90 HIS A C 1
ATOM 725 O O . HIS A 1 90 ? -17.598 12.934 13.658 1.00 97.31 90 HIS A O 1
ATOM 731 N N . GLY A 1 91 ? -19.739 12.432 14.137 1.00 93.44 91 GLY A N 1
ATOM 732 C CA . GLY A 1 91 ? -20.257 13.770 14.404 1.00 93.44 91 GLY A CA 1
ATOM 733 C C . GLY A 1 91 ? -21.718 13.665 14.850 1.00 93.44 91 GLY A C 1
ATOM 734 O O . GLY A 1 91 ? -22.207 12.556 15.078 1.00 93.44 91 GLY A O 1
ATOM 735 N N . GLU A 1 92 ? -22.438 14.789 14.946 1.00 90.56 92 GLU A N 1
ATOM 736 C CA . GLU A 1 92 ? -23.883 14.771 15.255 1.00 90.56 92 GLU A CA 1
ATOM 737 C C . GLU A 1 92 ? -24.663 13.898 14.263 1.00 90.56 92 GLU A C 1
ATOM 739 O O . GLU A 1 92 ? -25.519 13.104 14.651 1.00 90.56 92 GLU A O 1
ATOM 744 N N . THR A 1 93 ? -24.303 14.009 12.982 1.00 92.88 93 THR A N 1
ATOM 745 C CA . THR A 1 93 ? -24.722 13.103 11.911 1.00 92.88 93 THR A CA 1
ATOM 746 C C . THR A 1 93 ? -23.469 12.469 11.311 1.00 92.88 93 THR A C 1
ATOM 748 O O . THR A 1 93 ? -22.698 13.184 10.668 1.00 92.88 93 THR A O 1
ATOM 751 N N . PRO A 1 94 ? -23.215 11.166 11.526 1.00 95.75 94 PRO A N 1
ATOM 752 C CA . PRO A 1 94 ? -22.033 10.524 10.971 1.00 95.75 94 PRO A CA 1
ATOM 753 C C . PRO A 1 94 ? -22.043 10.509 9.443 1.00 95.75 94 PRO A C 1
ATOM 755 O O . PRO A 1 94 ? -23.022 10.095 8.823 1.00 95.75 94 PRO A O 1
ATOM 758 N N . GLY A 1 95 ? -20.933 10.935 8.847 1.00 96.50 95 GLY A N 1
ATOM 759 C CA . GLY A 1 95 ? -20.711 10.841 7.408 1.00 96.50 95 GLY A CA 1
ATOM 760 C C . GLY A 1 95 ? -20.090 9.494 7.063 1.00 96.50 95 GLY A C 1
ATOM 761 O O . GLY A 1 95 ? -19.081 9.120 7.651 1.00 96.50 95 GLY A O 1
ATOM 762 N N . GLU A 1 96 ? -20.672 8.753 6.128 1.00 97.19 96 GLU A N 1
ATOM 763 C CA . GLU A 1 96 ? -20.048 7.539 5.596 1.00 97.19 96 GLU A CA 1
ATOM 764 C C . GLU A 1 96 ? -18.798 7.914 4.786 1.00 97.19 96 GLU A C 1
ATOM 766 O O . GLU A 1 96 ? -18.873 8.756 3.893 1.00 97.19 96 GLU A O 1
ATOM 771 N N . LEU A 1 97 ? -17.647 7.324 5.123 1.00 97.94 97 LEU A N 1
ATOM 772 C CA . LEU A 1 97 ? -16.389 7.537 4.400 1.00 97.94 97 LEU A CA 1
ATOM 773 C C . LEU A 1 97 ? -16.141 6.440 3.365 1.00 97.94 97 LEU A C 1
ATOM 775 O O . LEU A 1 97 ? -15.637 6.721 2.282 1.00 97.94 97 LEU A O 1
ATOM 779 N N . ILE A 1 98 ? -16.463 5.196 3.718 1.00 97.88 98 ILE A N 1
ATOM 780 C CA . ILE A 1 98 ? -16.315 4.024 2.854 1.00 97.88 98 ILE A CA 1
ATOM 781 C C . ILE A 1 98 ? -17.279 2.922 3.312 1.00 97.88 98 ILE A C 1
ATOM 783 O O . ILE A 1 98 ? -17.634 2.851 4.495 1.00 97.88 98 ILE A O 1
ATOM 787 N N . ALA A 1 99 ? -17.668 2.064 2.375 1.00 97.50 99 ALA A N 1
ATOM 788 C CA . ALA A 1 99 ? -18.512 0.894 2.583 1.00 97.50 99 ALA A CA 1
ATOM 789 C C . ALA A 1 99 ? -17.899 -0.345 1.911 1.00 97.50 99 ALA A C 1
ATOM 791 O O . ALA A 1 99 ? -16.853 -0.238 1.270 1.00 97.50 99 ALA A O 1
ATOM 792 N N . ASP A 1 100 ? -18.561 -1.492 2.066 1.00 96.88 100 ASP A N 1
ATOM 793 C CA . ASP A 1 100 ? -18.172 -2.788 1.498 1.00 96.88 100 ASP A CA 1
ATOM 794 C C . ASP A 1 100 ? -16.772 -3.251 1.948 1.00 96.88 100 ASP A C 1
ATOM 796 O O . ASP A 1 100 ? -16.020 -3.851 1.182 1.00 96.88 100 ASP A O 1
ATOM 800 N N . ILE A 1 101 ? -16.422 -2.953 3.204 1.00 97.12 101 ILE A N 1
ATOM 801 C CA . ILE A 1 101 ? -15.165 -3.372 3.846 1.00 97.12 101 ILE A CA 1
ATOM 802 C C . ILE A 1 101 ? -15.388 -4.547 4.804 1.00 97.12 101 ILE A C 1
ATOM 804 O O . ILE A 1 101 ? -16.517 -4.834 5.210 1.00 97.12 101 ILE A O 1
ATOM 808 N N . ASN A 1 102 ? -14.309 -5.207 5.221 1.00 97.31 102 ASN A N 1
ATOM 809 C CA . ASN A 1 102 ? -14.385 -6.344 6.131 1.00 97.31 102 ASN A CA 1
ATOM 810 C C . ASN A 1 102 ? -15.044 -6.000 7.474 1.00 97.31 102 ASN A C 1
ATOM 812 O O . ASN A 1 102 ? -14.544 -5.169 8.231 1.00 97.31 102 ASN A O 1
ATOM 816 N N . ASN A 1 103 ? -16.092 -6.744 7.830 1.00 97.12 103 ASN A N 1
ATOM 817 C CA . ASN A 1 103 ? -16.708 -6.690 9.152 1.00 97.12 103 ASN A CA 1
ATOM 818 C C . ASN A 1 103 ? -15.876 -7.469 10.187 1.00 97.12 103 ASN A C 1
ATOM 820 O O . ASN A 1 103 ? -16.228 -8.576 10.602 1.00 97.12 103 ASN A O 1
ATOM 824 N N . GLY A 1 104 ? -14.750 -6.890 10.592 1.00 95.00 104 GLY A N 1
ATOM 825 C CA . GLY A 1 104 ? -13.851 -7.458 11.588 1.00 95.00 104 GLY A CA 1
ATOM 826 C C . GLY A 1 104 ? -13.046 -6.389 12.312 1.00 95.00 104 GLY A C 1
ATOM 827 O O . GLY A 1 104 ? -12.985 -5.240 11.880 1.00 95.00 104 GLY A O 1
ATOM 828 N N . HIS A 1 105 ? -12.435 -6.771 13.435 1.00 94.62 105 HIS A N 1
ATOM 829 C CA . HIS A 1 105 ? -11.654 -5.862 14.272 1.00 94.62 105 HIS A CA 1
ATOM 830 C C . HIS A 1 105 ? -10.609 -5.089 13.458 1.00 94.62 105 HIS A C 1
ATOM 832 O O . HIS A 1 105 ? -9.801 -5.696 12.753 1.00 94.62 105 HIS A O 1
ATOM 838 N N . SER A 1 106 ? -10.582 -3.765 13.623 1.00 97.19 106 SER A N 1
ATOM 839 C CA . SER A 1 106 ? -9.615 -2.900 12.952 1.00 97.19 106 SER A CA 1
ATOM 840 C C . SER A 1 106 ? -8.617 -2.263 13.907 1.00 97.19 106 SER A C 1
ATOM 842 O O . SER A 1 106 ? -8.935 -1.872 15.030 1.00 97.19 106 SER A O 1
ATOM 844 N N . THR A 1 107 ? -7.390 -2.086 13.424 1.00 97.62 107 THR A N 1
ATOM 845 C CA . THR A 1 107 ? -6.329 -1.337 14.111 1.00 97.62 107 THR A CA 1
ATOM 846 C C . THR A 1 107 ? -5.872 -0.165 13.259 1.00 97.62 107 THR A C 1
ATOM 848 O O . THR A 1 107 ? -6.103 -0.133 12.053 1.00 97.62 107 THR A O 1
ATOM 851 N N . SER A 1 108 ? -5.258 0.842 13.881 1.00 97.75 108 SER A N 1
ATOM 852 C CA . SER A 1 108 ? -4.806 2.025 13.151 1.00 97.75 108 SER A CA 1
ATOM 853 C C . SER A 1 108 ? -3.547 2.650 13.720 1.00 97.75 108 SER A C 1
ATOM 855 O O . SER A 1 108 ? -3.341 2.629 14.933 1.00 97.75 108 SER A O 1
ATOM 857 N N . PHE A 1 109 ? -2.779 3.313 12.860 1.00 97.06 109 PHE A N 1
ATOM 858 C CA . PHE A 1 109 ? -1.611 4.098 13.248 1.00 97.06 109 PHE A CA 1
ATOM 859 C C . PHE A 1 109 ? -1.487 5.382 12.440 1.00 97.06 109 PHE A C 1
ATOM 861 O O . PHE A 1 109 ? -1.956 5.479 11.310 1.00 97.06 109 PHE A O 1
ATOM 868 N N . TYR A 1 110 ? -0.824 6.374 13.024 1.00 95.19 110 TYR A N 1
ATOM 869 C CA . TYR A 1 110 ? -0.579 7.656 12.380 1.00 95.19 110 TYR A CA 1
ATOM 870 C C . TYR A 1 110 ? 0.831 7.712 11.796 1.00 95.19 110 TYR A C 1
ATOM 872 O O . TYR A 1 110 ? 1.797 7.371 12.480 1.00 95.19 110 TYR A O 1
ATOM 880 N N . TYR A 1 111 ? 0.957 8.187 10.558 1.00 95.31 111 TYR A N 1
ATOM 881 C CA . TYR A 1 111 ? 2.251 8.486 9.950 1.00 95.31 111 TYR A CA 1
ATOM 882 C C . TYR A 1 111 ? 2.119 9.494 8.808 1.00 95.31 111 TYR A C 1
ATOM 884 O O . TYR A 1 111 ? 1.161 9.448 8.040 1.00 95.31 111 TYR A O 1
ATOM 892 N N . GLY A 1 112 ? 3.086 10.406 8.674 1.00 93.44 112 GLY A N 1
ATOM 893 C CA . GLY A 1 112 ? 3.167 11.307 7.516 1.00 93.44 112 GLY A CA 1
ATOM 894 C C . GLY A 1 112 ? 1.913 12.160 7.279 1.00 93.44 112 GLY A C 1
ATOM 895 O O . GLY A 1 112 ? 1.577 12.442 6.134 1.00 93.44 112 GLY A O 1
ATOM 896 N N . GLY A 1 113 ? 1.184 12.528 8.338 1.00 95.44 113 GLY A N 1
ATOM 897 C CA . GLY A 1 113 ? -0.056 13.299 8.206 1.00 95.44 113 GLY A CA 1
ATOM 898 C C . GLY A 1 113 ? -1.304 12.480 7.883 1.00 95.44 113 GLY A C 1
ATOM 899 O O . GLY A 1 113 ? -2.354 13.085 7.710 1.00 95.44 113 GLY A O 1
ATOM 900 N N . LYS A 1 114 ? -1.215 11.145 7.827 1.00 97.69 114 LYS A N 1
ATOM 901 C CA . LYS A 1 114 ? -2.327 10.239 7.512 1.00 97.69 114 LYS A CA 1
ATOM 902 C C . LYS A 1 114 ? -2.594 9.256 8.650 1.00 97.69 114 LYS A C 1
ATOM 904 O O . LYS A 1 114 ? -1.677 8.889 9.389 1.00 97.69 114 LYS A O 1
ATOM 909 N N . LEU A 1 115 ? -3.845 8.820 8.775 1.00 98.38 115 LEU A N 1
ATOM 910 C CA . LEU A 1 115 ? -4.236 7.680 9.604 1.00 98.38 115 LEU A CA 1
ATOM 911 C C . LEU A 1 115 ? -4.359 6.447 8.714 1.00 98.38 115 LEU A C 1
ATOM 913 O O . LEU A 1 115 ? -5.174 6.429 7.799 1.00 98.38 115 LEU A O 1
ATOM 917 N N . TYR A 1 116 ? -3.577 5.420 9.003 1.00 98.62 116 TYR A N 1
ATOM 918 C CA . TYR A 1 116 ? -3.647 4.132 8.331 1.00 98.62 116 TYR A CA 1
ATOM 919 C C . TYR A 1 116 ? -4.522 3.183 9.140 1.00 98.62 116 TYR A C 1
ATOM 921 O O . TYR A 1 116 ? -4.410 3.163 10.366 1.00 98.62 116 TYR A O 1
ATOM 929 N N . ILE A 1 117 ? -5.380 2.411 8.475 1.00 98.62 117 ILE A N 1
ATOM 930 C CA . ILE A 1 117 ? -6.325 1.485 9.104 1.00 98.62 117 ILE A CA 1
ATOM 931 C C . ILE A 1 117 ? -6.175 0.109 8.458 1.00 98.62 117 ILE A C 1
ATOM 933 O O . ILE A 1 117 ? -6.235 -0.019 7.237 1.00 98.62 117 ILE A O 1
ATOM 937 N N . LEU A 1 118 ? -5.988 -0.908 9.294 1.00 98.50 118 LEU A N 1
ATOM 938 C CA . LEU A 1 118 ? -6.013 -2.318 8.926 1.00 98.50 118 LEU A CA 1
ATOM 939 C C . LEU A 1 118 ? -7.356 -2.896 9.360 1.00 98.50 118 LEU A C 1
ATOM 941 O O . LEU A 1 118 ? -7.666 -2.859 10.551 1.00 98.50 118 LEU A O 1
ATOM 945 N N . THR A 1 119 ? -8.147 -3.418 8.426 1.00 97.88 119 THR A N 1
ATOM 946 C CA . THR A 1 119 ? -9.459 -4.033 8.718 1.00 97.88 119 THR A CA 1
ATOM 947 C C . THR A 1 119 ? -9.398 -5.561 8.769 1.00 97.88 119 THR A C 1
ATOM 949 O O . THR A 1 119 ? -10.373 -6.197 9.161 1.00 97.88 119 THR A O 1
ATOM 952 N N . GLY A 1 120 ? -8.281 -6.168 8.349 1.00 97.06 120 GLY A N 1
ATOM 953 C CA . GLY A 1 120 ? -8.161 -7.614 8.139 1.00 97.06 120 GLY A CA 1
ATOM 954 C C . GLY A 1 120 ? -8.581 -8.098 6.746 1.00 97.06 120 GLY A C 1
ATOM 955 O O . GLY A 1 120 ? -8.486 -9.296 6.480 1.00 97.06 120 GLY A O 1
ATOM 956 N N . ALA A 1 121 ? -8.989 -7.197 5.849 1.00 97.56 121 ALA A N 1
ATOM 957 C CA . ALA A 1 121 ? -9.028 -7.453 4.403 1.00 97.56 121 ALA A CA 1
ATOM 958 C C . ALA A 1 121 ? -8.692 -6.219 3.545 1.00 97.56 121 ALA A C 1
ATOM 960 O O . ALA A 1 121 ? -8.406 -6.363 2.358 1.00 97.56 121 ALA A O 1
ATOM 961 N N . GLU A 1 122 ? -8.668 -5.024 4.137 1.00 98.19 122 GLU A N 1
ATOM 962 C CA . GLU A 1 122 ? -8.262 -3.776 3.510 1.00 98.19 122 GLU A CA 1
ATOM 963 C C . GLU A 1 122 ? -7.148 -3.096 4.315 1.00 98.19 122 GLU A C 1
ATOM 965 O O . GLU A 1 122 ? -7.137 -3.092 5.552 1.00 98.19 122 GLU A O 1
ATOM 970 N N . TYR A 1 123 ? -6.240 -2.446 3.586 1.00 98.56 123 TYR A N 1
ATOM 971 C CA . TYR A 1 123 ? -5.286 -1.491 4.133 1.00 98.56 123 TYR A CA 1
ATOM 972 C C . TYR A 1 123 ? -5.610 -0.098 3.594 1.00 98.56 123 TYR A C 1
ATOM 974 O O . TYR A 1 123 ? -5.425 0.193 2.409 1.00 98.56 123 TYR A O 1
ATOM 982 N N . LEU A 1 124 ? -6.151 0.751 4.464 1.00 98.69 124 LEU A N 1
ATOM 983 C CA . LEU A 1 124 ? -6.720 2.049 4.111 1.00 98.69 124 LEU A CA 1
ATOM 984 C C . LEU A 1 124 ? -5.877 3.195 4.676 1.00 98.69 124 LEU A C 1
ATOM 986 O O . LEU A 1 124 ? -5.247 3.051 5.723 1.00 98.69 124 LEU A O 1
ATOM 990 N N . ALA A 1 125 ? -5.909 4.352 4.020 1.00 98.44 125 ALA A N 1
ATOM 991 C CA . ALA A 1 125 ? -5.345 5.600 4.516 1.00 98.44 125 ALA A CA 1
ATOM 992 C C . ALA A 1 125 ? -6.366 6.736 4.448 1.00 98.44 125 ALA A C 1
ATOM 994 O O . ALA A 1 125 ? -7.013 6.960 3.425 1.00 98.44 125 ALA A O 1
ATOM 995 N N . TYR A 1 126 ? -6.462 7.473 5.548 1.00 98.56 126 TYR A N 1
ATOM 996 C CA . TYR A 1 126 ? -7.235 8.695 5.677 1.00 98.56 126 TYR A CA 1
ATOM 997 C C . TYR A 1 126 ? -6.303 9.903 5.717 1.00 98.56 126 TYR A C 1
ATOM 999 O O . TYR A 1 126 ? -5.388 9.957 6.542 1.00 98.56 126 TYR A O 1
ATOM 1007 N N . ASP A 1 127 ? -6.535 10.875 4.839 1.00 96.88 127 ASP A N 1
ATOM 1008 C CA . ASP A 1 127 ? -5.721 12.093 4.712 1.00 96.88 127 ASP A CA 1
ATOM 1009 C C . ASP A 1 127 ? -6.284 13.310 5.471 1.00 96.88 127 ASP A C 1
ATOM 1011 O O . ASP A 1 127 ? -5.700 14.395 5.432 1.00 96.88 127 ASP A O 1
ATOM 1015 N N . GLY A 1 128 ? -7.398 13.131 6.187 1.00 96.81 128 GLY A N 1
ATOM 1016 C CA . GLY A 1 128 ? -8.148 14.209 6.838 1.00 96.81 128 GLY A CA 1
ATOM 1017 C C . GLY A 1 128 ? -9.383 14.669 6.067 1.00 96.81 128 GLY A C 1
ATOM 1018 O O . GLY A 1 128 ? -10.163 15.457 6.603 1.00 96.81 128 GLY A O 1
ATOM 1019 N N . VAL A 1 129 ? -9.561 14.180 4.838 1.00 95.62 129 VAL A N 1
ATOM 1020 C CA . VAL A 1 129 ? -10.703 14.485 3.969 1.00 95.62 129 VAL A CA 1
ATOM 1021 C C . VAL A 1 129 ? -11.352 13.203 3.454 1.00 95.62 129 VAL A C 1
ATOM 1023 O O . VAL A 1 129 ? -12.568 13.059 3.533 1.00 95.62 129 VAL A O 1
ATOM 1026 N N . SER A 1 130 ? -10.556 12.263 2.945 1.00 96.56 130 SER A N 1
ATOM 1027 C CA . SER A 1 130 ? -11.031 11.045 2.291 1.00 96.56 130 SER A CA 1
ATOM 1028 C C . SER A 1 130 ? -10.312 9.804 2.810 1.00 96.56 130 SER A C 1
ATOM 1030 O O . SER A 1 130 ? -9.136 9.857 3.173 1.00 96.56 130 SER A O 1
ATOM 1032 N N . LEU A 1 131 ? -11.037 8.684 2.870 1.00 98.31 131 LEU A N 1
ATOM 1033 C CA . LEU A 1 131 ? -10.518 7.369 3.240 1.00 98.31 131 LEU A CA 1
ATOM 1034 C C . LEU A 1 131 ? -10.486 6.498 1.985 1.00 98.31 131 LEU A C 1
ATOM 1036 O O . LEU A 1 131 ? -11.509 6.320 1.330 1.00 98.31 131 LEU A O 1
ATOM 1040 N N . SER A 1 132 ? -9.317 5.970 1.639 1.00 98.00 132 SER A N 1
ATOM 1041 C CA . SER A 1 132 ? -9.136 5.153 0.433 1.00 98.00 132 SER A CA 1
ATOM 1042 C C . SER A 1 132 ? -8.093 4.056 0.652 1.00 98.00 132 SER A C 1
ATOM 1044 O O . SER A 1 132 ? -7.305 4.157 1.597 1.00 98.00 132 SER A O 1
ATOM 1046 N N . PRO A 1 133 ? -8.065 3.002 -0.185 1.00 98.06 133 PRO A N 1
ATOM 1047 C CA . PRO A 1 133 ? -6.984 2.023 -0.165 1.00 98.06 133 PRO A CA 1
ATOM 1048 C C . PRO A 1 133 ? -5.612 2.686 -0.293 1.00 98.06 133 PRO A C 1
ATOM 1050 O O . PRO A 1 133 ? -5.439 3.651 -1.043 1.00 98.06 133 PRO A O 1
ATOM 1053 N N . VAL A 1 134 ? -4.624 2.167 0.434 1.00 98.25 134 VAL A N 1
ATOM 1054 C CA . VAL A 1 134 ? -3.254 2.680 0.362 1.00 98.25 134 VAL A CA 1
ATOM 1055 C C . VAL A 1 134 ? -2.710 2.496 -1.049 1.00 98.25 134 VAL A C 1
ATOM 1057 O O . VAL A 1 134 ? -2.607 1.383 -1.559 1.00 98.25 134 VAL A O 1
ATOM 1060 N N . ILE A 1 135 ? -2.314 3.606 -1.669 1.00 96.56 135 ILE A N 1
ATOM 1061 C CA . ILE A 1 135 ? -1.607 3.592 -2.947 1.00 96.56 135 ILE A CA 1
ATOM 1062 C C . ILE A 1 135 ? -0.167 3.166 -2.674 1.00 96.56 135 ILE A C 1
ATOM 1064 O O . ILE A 1 135 ? 0.580 3.909 -2.039 1.00 96.56 135 ILE A O 1
ATOM 1068 N N . GLY A 1 136 ? 0.212 1.976 -3.141 1.00 97.69 136 GLY A N 1
ATOM 1069 C CA . GLY A 1 136 ? 1.558 1.450 -2.950 1.00 97.69 136 GLY A CA 1
ATOM 1070 C C . GLY A 1 136 ? 2.629 2.255 -3.695 1.00 97.69 136 GLY A C 1
ATOM 1071 O O . GLY A 1 136 ? 2.432 2.641 -4.850 1.00 97.69 136 GLY A O 1
ATOM 1072 N N . PHE A 1 137 ? 3.782 2.456 -3.053 1.00 98.12 137 PHE A N 1
ATOM 1073 C CA . PHE A 1 137 ? 5.002 2.956 -3.693 1.00 98.12 137 PHE A CA 1
ATOM 1074 C C . PHE A 1 137 ? 5.347 2.116 -4.928 1.00 98.12 137 PHE A C 1
ATOM 1076 O O . PHE A 1 137 ? 5.278 0.889 -4.868 1.00 98.12 137 PHE A O 1
ATOM 1083 N N . VAL A 1 138 ? 5.722 2.761 -6.034 1.00 98.50 138 VAL A N 1
ATOM 1084 C CA . VAL A 1 138 ? 6.106 2.084 -7.281 1.00 98.50 138 VAL A CA 1
ATOM 1085 C C . VAL A 1 138 ? 7.628 1.904 -7.295 1.00 98.50 138 VAL A C 1
ATOM 1087 O O . VAL A 1 138 ? 8.331 2.873 -7.588 1.00 98.50 138 VAL A O 1
ATOM 1090 N N . PRO A 1 139 ? 8.156 0.702 -6.995 1.00 98.31 139 PRO A N 1
ATOM 1091 C CA . PRO A 1 139 ? 9.593 0.485 -6.903 1.00 98.31 139 PRO A CA 1
ATOM 1092 C C . PRO A 1 139 ? 10.267 0.483 -8.274 1.00 98.31 139 PRO A C 1
ATOM 1094 O O . PRO A 1 139 ? 9.707 0.009 -9.268 1.00 98.31 139 PRO A O 1
ATOM 1097 N N . THR A 1 140 ? 11.513 0.947 -8.313 1.00 98.56 140 THR A N 1
ATOM 1098 C CA . THR A 1 140 ? 12.440 0.708 -9.420 1.00 98.56 140 THR A CA 1
ATOM 1099 C C . THR A 1 140 ? 13.154 -0.614 -9.179 1.00 98.56 140 THR A C 1
ATOM 1101 O O . THR A 1 140 ? 14.130 -0.707 -8.442 1.00 98.56 140 THR A O 1
ATOM 1104 N N . THR A 1 141 ? 12.648 -1.668 -9.802 1.00 98.19 141 THR A N 1
ATOM 1105 C CA . THR A 1 141 ? 13.047 -3.047 -9.489 1.00 98.19 141 THR A CA 1
ATOM 1106 C C . THR A 1 141 ? 14.398 -3.430 -10.078 1.00 98.19 141 THR A C 1
ATOM 1108 O O . THR A 1 141 ? 15.179 -4.152 -9.456 1.00 98.19 141 THR A O 1
ATOM 1111 N N . GLN A 1 142 ? 14.717 -2.884 -11.250 1.00 97.94 142 GLN A N 1
ATOM 1112 C CA . GLN A 1 142 ? 16.013 -3.052 -11.890 1.00 97.94 142 GLN A CA 1
ATOM 1113 C C . GLN A 1 142 ? 16.529 -1.742 -12.479 1.00 97.94 142 GLN A C 1
ATOM 1115 O O . GLN A 1 142 ? 15.770 -0.934 -13.019 1.00 97.94 142 GLN A O 1
ATOM 1120 N N . ILE A 1 143 ? 17.844 -1.569 -12.387 1.00 98.25 143 ILE A N 1
ATOM 1121 C CA . ILE A 1 143 ? 18.601 -0.433 -12.922 1.00 98.25 143 ILE A CA 1
ATOM 1122 C C . ILE A 1 143 ? 19.753 -0.929 -13.789 1.00 98.25 143 ILE A C 1
ATOM 1124 O O . ILE A 1 143 ? 20.095 -2.117 -13.775 1.00 98.25 143 ILE A O 1
ATOM 1128 N N . ASN A 1 144 ? 20.409 -0.013 -14.503 1.00 96.81 144 ASN A N 1
ATOM 1129 C CA . ASN A 1 144 ? 21.514 -0.334 -15.401 1.00 96.81 144 ASN A CA 1
ATOM 1130 C C . ASN A 1 144 ? 21.138 -1.388 -16.460 1.00 96.81 144 ASN A C 1
ATOM 1132 O O . ASN A 1 144 ? 22.006 -2.137 -16.916 1.00 96.81 144 ASN A O 1
ATOM 1136 N N . MET A 1 145 ? 19.855 -1.489 -16.819 1.00 97.94 145 MET A N 1
ATOM 1137 C CA . MET A 1 145 ? 19.385 -2.544 -17.707 1.00 97.94 145 MET A CA 1
ATOM 1138 C C . MET A 1 145 ? 19.865 -2.313 -19.137 1.00 97.94 145 MET A C 1
ATOM 1140 O O . MET A 1 145 ? 19.829 -1.196 -19.655 1.00 97.94 145 MET A O 1
ATOM 1144 N N . THR A 1 146 ? 20.280 -3.389 -19.796 1.00 96.44 146 THR A N 1
ATOM 1145 C CA . THR A 1 146 ? 20.608 -3.398 -21.223 1.00 96.44 146 THR A CA 1
ATOM 1146 C C . THR A 1 146 ? 19.328 -3.642 -22.033 1.00 96.44 146 THR A C 1
ATOM 1148 O O . THR A 1 146 ? 18.695 -4.679 -21.829 1.00 96.44 146 THR A O 1
ATOM 1151 N N . PRO A 1 147 ? 18.946 -2.753 -22.974 1.00 96.69 147 PRO A N 1
ATOM 1152 C CA . PRO A 1 147 ? 17.662 -2.817 -23.672 1.00 96.69 147 PRO A CA 1
ATOM 1153 C C . PRO A 1 147 ? 17.367 -4.162 -24.345 1.00 96.69 147 PRO A C 1
ATOM 1155 O O . PRO A 1 147 ? 16.290 -4.711 -24.156 1.00 96.69 147 PRO A O 1
ATOM 1158 N N . SER A 1 148 ? 18.321 -4.745 -25.077 1.00 90.31 148 SER A N 1
ATOM 1159 C CA . SER A 1 148 ? 18.074 -5.972 -25.847 1.00 90.31 148 SER A CA 1
ATOM 1160 C C . SER A 1 148 ? 17.893 -7.216 -24.974 1.00 90.31 148 SER A C 1
ATOM 1162 O O . SER A 1 148 ? 16.966 -7.997 -25.187 1.00 90.31 148 SER A O 1
ATOM 1164 N N . SER A 1 149 ? 18.770 -7.413 -23.989 1.00 92.44 149 SER A N 1
ATOM 1165 C CA . SER A 1 149 ? 18.781 -8.613 -23.148 1.00 92.44 149 SER A CA 1
ATOM 1166 C C . SER A 1 149 ? 17.879 -8.510 -21.921 1.00 92.44 149 SER A C 1
ATOM 1168 O O . SER A 1 149 ? 17.557 -9.539 -21.333 1.00 92.44 149 SER A O 1
ATOM 1170 N N . GLY A 1 150 ? 17.513 -7.293 -21.503 1.00 92.38 150 GLY A N 1
ATOM 1171 C CA . GLY A 1 150 ? 16.855 -7.043 -20.219 1.00 92.38 150 GLY A CA 1
ATOM 1172 C C . GLY A 1 150 ? 17.757 -7.323 -19.012 1.00 92.38 150 GLY A C 1
ATOM 1173 O O . GLY A 1 150 ? 17.282 -7.345 -17.883 1.00 92.38 150 GLY A O 1
ATOM 1174 N N . ALA A 1 151 ? 19.058 -7.559 -19.223 1.00 93.56 151 ALA A N 1
ATOM 1175 C CA . ALA A 1 151 ? 19.998 -7.808 -18.137 1.00 93.56 151 ALA A CA 1
ATOM 1176 C C . ALA A 1 151 ? 20.331 -6.497 -17.419 1.00 93.56 151 ALA A C 1
ATOM 1178 O O . ALA A 1 151 ? 20.750 -5.537 -18.066 1.00 93.56 151 ALA A O 1
ATOM 1179 N N . GLY A 1 152 ? 20.193 -6.471 -16.096 1.00 95.06 152 GLY A N 1
ATOM 1180 C CA . GLY A 1 152 ? 20.508 -5.316 -15.262 1.00 95.06 152 GLY A CA 1
ATOM 1181 C C . GLY A 1 152 ? 20.918 -5.718 -13.852 1.00 95.06 152 GLY A C 1
ATOM 1182 O O . GLY A 1 152 ? 21.333 -6.848 -13.595 1.00 95.06 152 GLY A O 1
ATOM 1183 N N . THR A 1 153 ? 20.839 -4.764 -12.931 1.00 97.31 153 THR A N 1
ATOM 1184 C CA . THR A 1 153 ? 21.089 -4.972 -11.503 1.00 97.31 153 THR A CA 1
ATOM 1185 C C . THR A 1 153 ? 19.782 -4.818 -10.742 1.00 97.31 153 THR A C 1
ATOM 1187 O O . THR A 1 153 ? 19.083 -3.823 -10.926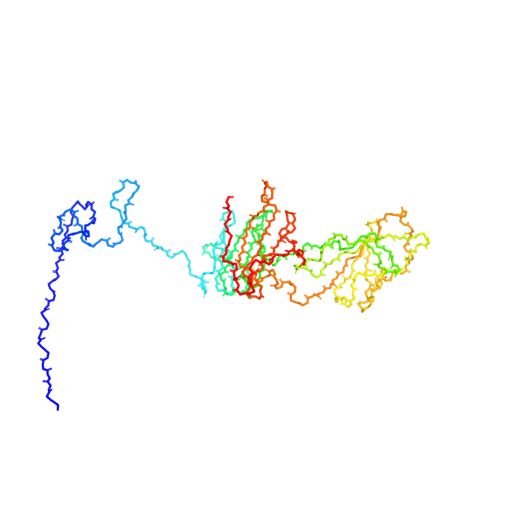 1.00 97.31 153 THR A O 1
ATOM 1190 N N . ILE A 1 154 ? 19.471 -5.783 -9.876 1.00 97.06 154 ILE A N 1
ATOM 1191 C CA . ILE A 1 154 ? 18.345 -5.688 -8.939 1.00 97.06 154 ILE A CA 1
ATOM 1192 C C . ILE A 1 154 ? 18.585 -4.497 -8.006 1.00 97.06 154 ILE A C 1
ATOM 1194 O O . ILE A 1 154 ? 19.690 -4.348 -7.480 1.00 97.06 154 ILE A O 1
ATOM 1198 N N . PHE A 1 155 ? 17.568 -3.658 -7.812 1.00 97.31 155 PHE A N 1
ATOM 1199 C CA . PHE A 1 155 ? 17.670 -2.454 -6.988 1.00 97.31 155 PHE A CA 1
ATOM 1200 C C . PHE A 1 155 ? 16.672 -2.472 -5.831 1.00 97.31 155 PHE A C 1
ATOM 1202 O O . PHE A 1 155 ? 17.071 -2.663 -4.683 1.00 97.31 155 PHE A O 1
ATOM 1209 N N . GLU A 1 156 ? 15.384 -2.333 -6.129 1.00 97.50 156 GLU A N 1
ATOM 1210 C CA . GLU A 1 156 ? 14.298 -2.485 -5.162 1.00 97.50 156 GLU A CA 1
ATOM 1211 C C . GLU A 1 156 ? 13.534 -3.785 -5.429 1.00 97.50 156 GLU A C 1
ATOM 1213 O O . GLU A 1 156 ? 13.542 -4.317 -6.537 1.00 97.50 156 GLU A O 1
ATOM 1218 N N . ASP A 1 157 ? 12.880 -4.326 -4.408 1.00 97.56 157 ASP A N 1
ATOM 1219 C CA . ASP A 1 157 ? 12.000 -5.475 -4.595 1.00 97.56 157 ASP A CA 1
ATOM 1220 C C . ASP A 1 157 ? 10.615 -4.998 -5.057 1.00 97.56 157 ASP A C 1
ATOM 1222 O O . ASP A 1 157 ? 10.251 -3.829 -4.902 1.00 97.56 157 ASP A O 1
ATOM 1226 N N . ILE A 1 158 ? 9.818 -5.895 -5.633 1.00 98.12 158 ILE A N 1
ATOM 1227 C CA . ILE A 1 158 ? 8.424 -5.586 -5.949 1.00 98.12 158 ILE A CA 1
ATOM 1228 C C . ILE A 1 158 ? 7.658 -5.257 -4.664 1.00 98.12 158 ILE A C 1
ATOM 1230 O O . ILE A 1 158 ? 7.920 -5.811 -3.595 1.00 98.12 158 ILE A O 1
ATOM 1234 N N . ASN A 1 159 ? 6.681 -4.362 -4.770 1.00 98.50 159 ASN A N 1
ATOM 1235 C CA . ASN A 1 159 ? 5.849 -3.973 -3.643 1.00 98.50 159 ASN A CA 1
ATOM 1236 C C . ASN A 1 159 ? 4.583 -4.832 -3.598 1.00 98.50 159 ASN A C 1
ATOM 1238 O O . ASN A 1 159 ? 3.859 -4.920 -4.584 1.00 98.50 159 ASN A O 1
ATOM 1242 N N . CYS A 1 160 ? 4.258 -5.400 -2.440 1.00 98.25 160 CYS A N 1
ATOM 1243 C CA . CYS A 1 160 ? 3.030 -6.166 -2.260 1.00 98.25 160 CYS A CA 1
ATOM 1244 C C . CYS A 1 160 ? 1.759 -5.341 -2.516 1.00 98.25 160 CYS A C 1
ATOM 1246 O O . CYS A 1 160 ? 0.736 -5.898 -2.901 1.00 98.25 160 CYS A O 1
ATOM 1248 N N . LEU A 1 161 ? 1.812 -4.021 -2.315 1.00 98.12 161 LEU A N 1
ATOM 1249 C CA . LEU A 1 161 ? 0.649 -3.131 -2.406 1.00 98.12 161 LEU A CA 1
ATOM 1250 C C . LEU A 1 161 ? 0.348 -2.600 -3.812 1.00 98.12 161 LEU A C 1
ATOM 1252 O O . LEU A 1 161 ? -0.649 -1.905 -3.994 1.00 98.12 161 LEU A O 1
ATOM 1256 N N . THR A 1 162 ? 1.191 -2.870 -4.809 1.00 98.00 162 THR A N 1
ATOM 1257 C CA . THR A 1 162 ? 0.943 -2.396 -6.175 1.00 98.00 162 THR A CA 1
ATOM 1258 C C . THR A 1 162 ? 1.527 -3.351 -7.214 1.00 98.00 162 THR A C 1
ATOM 1260 O O . THR A 1 162 ? 2.650 -3.820 -7.049 1.00 98.00 162 THR A O 1
ATOM 1263 N N . PRO A 1 163 ? 0.816 -3.626 -8.324 1.00 97.94 163 PRO A N 1
ATOM 1264 C CA . PRO A 1 163 ? 1.389 -4.375 -9.439 1.00 97.94 163 PRO A CA 1
ATOM 1265 C C . PRO A 1 163 ? 2.411 -3.542 -10.226 1.00 97.94 163 PRO A C 1
ATOM 1267 O O . PRO A 1 163 ? 3.132 -4.084 -11.067 1.00 97.94 163 PRO A O 1
ATOM 1270 N N . LYS A 1 164 ? 2.446 -2.221 -10.006 1.00 98.44 164 LYS A N 1
ATOM 1271 C CA . LYS A 1 164 ? 3.297 -1.300 -10.754 1.00 98.44 164 LYS A CA 1
ATOM 1272 C C . LYS A 1 164 ? 4.742 -1.389 -10.295 1.00 98.44 164 LYS A C 1
ATOM 1274 O O . LYS A 1 164 ? 5.028 -1.388 -9.101 1.00 98.44 164 LYS A O 1
ATOM 1279 N N . ARG A 1 165 ? 5.653 -1.356 -11.260 1.00 98.38 165 ARG A N 1
ATOM 1280 C CA . ARG A 1 165 ? 7.098 -1.245 -11.047 1.00 98.38 165 ARG A CA 1
ATOM 1281 C C . ARG A 1 165 ? 7.761 -0.541 -12.218 1.00 98.38 165 ARG A C 1
ATOM 1283 O O . ARG A 1 165 ? 7.206 -0.485 -13.315 1.00 98.38 165 ARG A O 1
ATOM 1290 N N . THR A 1 166 ? 8.958 -0.032 -11.971 1.00 98.75 166 THR A N 1
ATOM 1291 C CA . THR A 1 166 ? 9.785 0.661 -12.954 1.00 98.75 166 THR A CA 1
ATOM 1292 C C . THR A 1 166 ? 11.052 -0.135 -13.245 1.00 98.75 166 THR A C 1
ATOM 1294 O O . THR A 1 166 ? 11.674 -0.708 -12.351 1.00 98.75 166 THR A O 1
ATOM 1297 N N . ASN A 1 167 ? 11.448 -0.165 -14.510 1.00 98.75 167 ASN A N 1
ATOM 1298 C CA . ASN A 1 167 ? 12.733 -0.669 -14.981 1.00 98.75 167 ASN A CA 1
ATOM 1299 C C . ASN A 1 167 ? 13.514 0.482 -15.615 1.00 98.75 167 ASN A C 1
ATOM 1301 O O . ASN A 1 167 ? 12.944 1.279 -16.362 1.00 98.75 167 ASN A O 1
ATOM 1305 N N . SER A 1 168 ? 14.803 0.582 -15.302 1.00 98.50 168 SER A N 1
ATOM 1306 C CA . SER A 1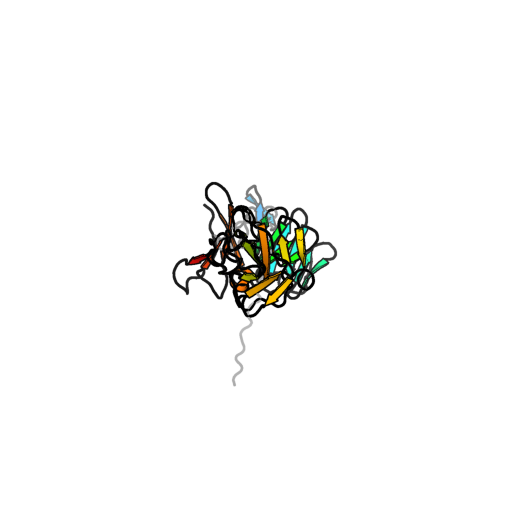 168 ? 15.660 1.695 -15.704 1.00 98.50 168 SER A CA 1
ATOM 1307 C C . SER A 1 168 ? 16.841 1.201 -16.545 1.00 98.50 168 SER A C 1
ATOM 1309 O O . SER A 1 168 ? 17.548 0.264 -16.167 1.00 98.50 168 SER A O 1
ATOM 1311 N N . PHE A 1 169 ? 17.024 1.807 -17.721 1.00 98.50 169 PHE A N 1
ATOM 1312 C CA . PHE A 1 169 ? 17.880 1.297 -18.792 1.00 98.50 169 PHE A CA 1
ATOM 1313 C C . PHE A 1 169 ? 18.995 2.262 -19.194 1.00 98.50 169 PHE A C 1
ATOM 1315 O O . PHE A 1 169 ? 18.785 3.475 -19.327 1.00 98.50 169 PHE A O 1
ATOM 1322 N N . LYS A 1 170 ? 20.152 1.675 -19.521 1.00 96.19 170 LYS A N 1
ATOM 1323 C CA . LYS A 1 170 ? 21.276 2.326 -20.207 1.00 96.19 170 LYS A CA 1
ATOM 1324 C C . LYS A 1 170 ? 21.206 2.022 -21.682 1.00 96.19 170 LYS A C 1
ATOM 1326 O O . LYS A 1 170 ? 21.230 0.860 -22.079 1.00 96.19 170 LYS A O 1
ATOM 1331 N N . VAL A 1 171 ? 21.169 3.057 -22.503 1.00 96.62 171 VAL A N 1
ATOM 1332 C CA . VAL A 1 171 ? 21.129 2.869 -23.948 1.00 96.62 171 VAL A CA 1
ATOM 1333 C C . VAL A 1 171 ? 22.569 2.767 -24.456 1.00 96.62 171 VAL A C 1
ATOM 1335 O O . VAL A 1 171 ? 23.357 3.671 -24.179 1.00 96.62 171 VAL A O 1
ATOM 1338 N N . PRO A 1 172 ? 22.948 1.675 -25.147 1.00 94.44 172 PRO A N 1
ATOM 1339 C CA . PRO A 1 172 ? 24.319 1.465 -25.597 1.00 94.44 172 PRO A CA 1
ATOM 1340 C C . PRO A 1 172 ? 24.689 2.373 -26.777 1.00 94.44 172 PRO A C 1
ATOM 1342 O O . PRO A 1 172 ? 23.831 2.966 -27.439 1.00 94.44 172 PRO A O 1
ATOM 1345 N N . SER A 1 173 ? 25.984 2.402 -27.097 1.00 92.75 173 SER A N 1
ATOM 1346 C CA . SER A 1 173 ? 26.477 3.026 -28.323 1.00 92.75 173 SER A CA 1
ATOM 1347 C C . SER A 1 173 ? 25.810 2.401 -29.553 1.00 92.75 173 SER A C 1
ATOM 1349 O O . SER A 1 173 ? 25.736 1.178 -29.674 1.00 92.75 173 SER A O 1
ATOM 1351 N N . GLY A 1 174 ? 25.293 3.248 -30.445 1.00 92.06 174 GLY A N 1
ATOM 1352 C CA . GLY A 1 174 ? 24.452 2.837 -31.577 1.00 92.06 174 GLY A CA 1
ATOM 1353 C C . GLY A 1 174 ? 22.943 2.955 -31.329 1.00 92.06 174 GLY A C 1
ATOM 1354 O O . GLY A 1 174 ? 22.177 2.868 -32.285 1.00 92.06 174 GLY A O 1
ATOM 1355 N N . GLY A 1 175 ? 22.519 3.236 -30.092 1.00 96.19 175 GLY A N 1
ATOM 1356 C CA . GLY A 1 175 ? 21.113 3.419 -29.738 1.00 96.19 175 GLY A CA 1
ATOM 1357 C C . GLY A 1 175 ? 20.337 2.109 -29.576 1.00 96.19 175 GLY A C 1
ATOM 1358 O O . GLY A 1 175 ? 20.862 1.014 -29.778 1.00 96.19 175 GLY A O 1
ATOM 1359 N N . ALA A 1 176 ? 19.068 2.217 -29.180 1.00 97.56 176 ALA A N 1
ATOM 1360 C CA . ALA A 1 176 ? 18.164 1.074 -29.069 1.00 97.56 176 ALA A CA 1
ATOM 1361 C C . ALA A 1 176 ? 16.713 1.453 -29.386 1.00 97.56 176 ALA A C 1
ATOM 1363 O O . ALA A 1 176 ? 16.244 2.534 -29.034 1.00 97.56 176 ALA A O 1
ATOM 1364 N N . THR A 1 177 ? 15.985 0.529 -30.011 1.00 97.75 177 THR A N 1
ATOM 1365 C CA . THR A 1 177 ? 14.535 0.634 -30.250 1.00 97.75 177 THR A CA 1
ATOM 1366 C C . THR A 1 177 ? 13.729 -0.318 -29.372 1.00 97.75 177 THR A C 1
ATOM 1368 O O . THR A 1 177 ? 12.608 0.015 -29.004 1.00 97.75 177 THR A O 1
ATOM 1371 N N . VAL A 1 178 ? 14.288 -1.478 -29.013 1.00 98.19 178 VAL A N 1
ATOM 1372 C CA . VAL A 1 178 ? 13.606 -2.534 -28.249 1.00 98.19 178 VAL A CA 1
ATOM 1373 C C . VAL A 1 178 ? 14.190 -2.637 -26.844 1.00 98.19 178 VAL A C 1
ATOM 1375 O O . VAL A 1 178 ? 15.407 -2.719 -26.679 1.00 98.19 178 VAL A O 1
ATOM 1378 N N . PHE A 1 179 ? 13.304 -2.655 -25.852 1.00 98.56 179 PHE A N 1
ATOM 1379 C CA . PHE A 1 179 ? 13.609 -2.709 -24.428 1.00 98.56 179 PHE A CA 1
ATOM 1380 C C . PHE A 1 179 ? 12.880 -3.899 -23.797 1.00 98.56 179 PHE A C 1
ATOM 1382 O O . PHE A 1 179 ? 11.651 -3.928 -23.751 1.00 98.56 179 PHE A O 1
ATOM 1389 N N . THR A 1 180 ? 13.635 -4.884 -23.322 1.00 98.50 180 THR A N 1
ATOM 1390 C CA . THR A 1 180 ? 13.135 -6.077 -22.633 1.00 98.50 180 THR A CA 1
ATOM 1391 C C . THR A 1 180 ? 13.033 -5.800 -21.134 1.00 98.50 180 THR A C 1
ATOM 1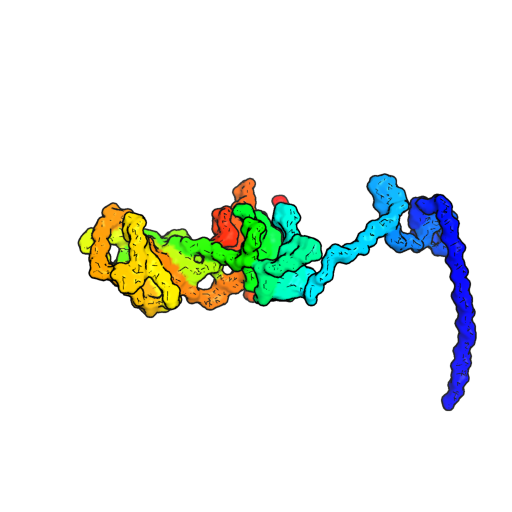393 O O . THR A 1 180 ? 14.032 -5.480 -20.492 1.00 98.50 180 THR A O 1
ATOM 1396 N N . LEU A 1 181 ? 11.825 -5.910 -20.585 1.00 98.50 181 LEU A N 1
ATOM 1397 C CA . LEU A 1 181 ? 11.521 -5.704 -19.169 1.00 98.50 181 LEU A CA 1
ATOM 1398 C C . LEU A 1 181 ? 11.868 -6.945 -18.336 1.00 98.50 181 LEU A C 1
ATOM 1400 O O . LEU A 1 181 ? 12.061 -8.044 -18.857 1.00 98.50 181 LEU A O 1
ATOM 1404 N N . ASP A 1 182 ? 11.878 -6.785 -17.016 1.00 96.94 182 ASP A N 1
ATOM 1405 C CA . ASP A 1 182 ? 12.144 -7.860 -16.057 1.00 96.94 182 ASP A CA 1
ATOM 1406 C C . ASP A 1 182 ? 10.975 -8.834 -15.832 1.00 96.94 182 ASP A C 1
ATOM 1408 O O . ASP A 1 182 ? 11.057 -9.748 -15.006 1.00 96.94 182 ASP A O 1
ATOM 1412 N N . ALA A 1 183 ? 9.872 -8.639 -16.554 1.00 97.19 183 ALA A N 1
ATOM 1413 C CA . ALA A 1 183 ? 8.642 -9.386 -16.384 1.00 97.19 183 ALA A CA 1
ATOM 1414 C C . ALA A 1 183 ? 7.961 -9.667 -17.716 1.00 97.19 183 ALA A C 1
ATOM 1416 O O . ALA A 1 183 ? 8.031 -8.883 -18.656 1.00 97.19 183 ALA A O 1
ATOM 1417 N N . LYS A 1 184 ? 7.226 -10.777 -17.748 1.00 97.81 184 LYS A N 1
ATOM 1418 C CA . LYS A 1 184 ? 6.399 -11.214 -18.875 1.00 97.81 184 LYS A CA 1
ATOM 1419 C C . LYS A 1 184 ? 4.936 -11.319 -18.465 1.00 97.81 184 LYS A C 1
ATOM 1421 O O . LYS A 1 184 ? 4.623 -11.402 -17.273 1.00 97.81 184 LYS A O 1
ATOM 1426 N N . GLY A 1 185 ? 4.047 -11.369 -19.453 1.00 98.00 185 GLY A N 1
ATOM 1427 C CA . GLY A 1 185 ? 2.602 -11.409 -19.235 1.00 98.00 185 GLY A CA 1
ATOM 1428 C C . GLY A 1 185 ? 2.128 -10.200 -18.433 1.00 98.00 185 GLY A C 1
ATOM 1429 O O . GLY A 1 185 ? 1.561 -10.383 -17.359 1.00 98.00 185 GLY A O 1
ATOM 1430 N N . LEU A 1 186 ? 2.460 -8.999 -18.903 1.00 98.44 186 LEU A N 1
ATOM 1431 C CA . LEU A 1 186 ? 2.103 -7.734 -18.260 1.00 98.44 186 LEU A CA 1
ATOM 1432 C C . LEU A 1 186 ? 0.586 -7.538 -18.232 1.00 98.44 186 LEU A C 1
ATOM 1434 O O . LEU A 1 186 ? -0.137 -8.083 -19.072 1.00 98.44 186 LEU A O 1
ATOM 1438 N N . ASP A 1 187 ? 0.126 -6.715 -17.298 1.00 98.50 187 ASP A N 1
ATOM 1439 C CA . ASP A 1 187 ? -1.287 -6.371 -17.201 1.00 98.50 187 ASP A CA 1
ATOM 1440 C C . ASP A 1 187 ? -1.714 -5.461 -18.370 1.00 98.50 187 ASP A C 1
ATOM 1442 O O . ASP A 1 187 ? -0.897 -4.914 -19.121 1.00 98.50 187 ASP A O 1
ATOM 1446 N N . ALA A 1 188 ? -3.027 -5.300 -18.546 1.00 97.44 188 ALA A N 1
ATOM 1447 C CA . ALA A 1 188 ? -3.590 -4.473 -19.612 1.00 97.44 188 ALA A CA 1
ATOM 1448 C C . ALA A 1 188 ? -3.392 -2.964 -19.386 1.00 97.44 188 ALA A C 1
ATOM 1450 O O . ALA A 1 188 ? -3.560 -2.198 -20.335 1.00 97.44 188 ALA A O 1
ATOM 1451 N N . ASP A 1 189 ? -3.029 -2.546 -18.167 1.00 96.94 189 ASP A N 1
ATOM 1452 C CA . ASP A 1 189 ? -2.762 -1.144 -17.847 1.00 96.94 189 ASP A CA 1
ATOM 1453 C C . ASP A 1 189 ? -1.766 -0.516 -18.842 1.00 96.94 189 ASP A C 1
ATOM 1455 O O . ASP A 1 189 ? -0.842 -1.196 -19.313 1.00 96.94 189 ASP A O 1
ATOM 1459 N N . PRO A 1 190 ? -1.921 0.781 -19.163 1.00 96.94 190 PRO A N 1
ATOM 1460 C CA . PRO A 1 190 ? -0.963 1.486 -20.000 1.00 96.94 190 PRO A CA 1
ATOM 1461 C C . PRO A 1 190 ? 0.437 1.502 -19.381 1.00 96.94 190 PRO A C 1
ATOM 1463 O O . PRO A 1 190 ? 0.613 1.854 -18.211 1.00 96.94 190 PRO A O 1
ATOM 1466 N N . VAL A 1 191 ? 1.436 1.179 -20.195 1.00 98.50 191 VAL A N 1
ATOM 1467 C CA . VAL A 1 191 ? 2.850 1.372 -19.868 1.00 98.50 191 VAL A CA 1
ATOM 1468 C C . VAL A 1 191 ? 3.213 2.831 -20.122 1.00 98.50 191 VAL A C 1
ATOM 1470 O O . VAL A 1 191 ? 2.836 3.418 -21.138 1.00 98.50 191 VAL A O 1
ATOM 1473 N N . THR A 1 192 ? 3.979 3.427 -19.214 1.00 98.06 192 THR A N 1
ATOM 1474 C CA . THR A 1 192 ? 4.538 4.771 -19.395 1.00 98.06 192 THR A CA 1
ATOM 1475 C C . THR A 1 192 ? 6.052 4.692 -19.479 1.00 98.06 192 THR A C 1
ATOM 1477 O O . THR A 1 192 ? 6.677 3.818 -18.876 1.00 98.06 192 THR A O 1
ATOM 1480 N N . ALA A 1 193 ? 6.659 5.602 -20.239 1.00 98.31 193 ALA A N 1
ATOM 1481 C CA . ALA A 1 193 ? 8.107 5.715 -20.276 1.00 98.31 193 ALA A CA 1
ATOM 1482 C C . ALA A 1 193 ? 8.567 7.164 -20.112 1.00 98.31 193 ALA A C 1
ATOM 1484 O O . ALA A 1 193 ? 7.910 8.102 -20.562 1.00 98.31 193 ALA A O 1
ATOM 1485 N N . LEU A 1 194 ? 9.722 7.337 -19.482 1.00 98.12 194 LEU A N 1
ATOM 1486 C CA . LEU A 1 194 ? 10.444 8.593 -19.379 1.00 98.12 194 LEU A CA 1
ATOM 1487 C C . LEU A 1 194 ? 11.786 8.421 -20.087 1.00 98.12 194 LEU A C 1
ATOM 1489 O O . LEU A 1 194 ? 12.610 7.620 -19.657 1.00 98.12 194 LEU A O 1
ATOM 1493 N N . VAL A 1 195 ? 12.005 9.166 -21.169 1.00 97.31 195 VAL A N 1
ATOM 1494 C CA . VAL A 1 195 ? 13.266 9.170 -21.923 1.00 97.31 195 VAL A CA 1
ATOM 1495 C C . VAL A 1 195 ? 13.954 10.507 -21.686 1.00 97.31 195 VAL A C 1
ATOM 1497 O O . VAL A 1 195 ? 13.460 11.544 -22.127 1.00 97.31 195 VAL A O 1
ATOM 1500 N N . SER A 1 196 ? 15.061 10.498 -20.946 1.00 92.81 196 SER A N 1
ATOM 1501 C CA . SER A 1 196 ? 15.831 11.691 -20.564 1.00 92.81 196 SER A CA 1
ATOM 1502 C C . SER A 1 196 ? 14.952 12.807 -19.976 1.00 92.81 196 SER A C 1
ATOM 1504 O O . SER A 1 196 ? 15.096 13.976 -20.321 1.00 92.81 196 SER A O 1
ATOM 1506 N N . GLY A 1 197 ? 13.990 12.443 -19.121 1.00 91.31 197 GLY A N 1
ATOM 1507 C CA . GLY A 1 197 ? 13.046 13.387 -18.507 1.00 91.31 197 GLY A CA 1
ATOM 1508 C C . GLY A 1 197 ? 11.824 13.744 -19.363 1.00 91.31 197 GLY A C 1
ATOM 1509 O O . GLY A 1 197 ? 10.938 14.448 -18.888 1.00 91.31 197 GLY A O 1
ATOM 1510 N N . THR A 1 198 ? 11.726 13.244 -20.598 1.00 96.38 198 THR A N 1
ATOM 1511 C CA . THR A 1 198 ? 10.569 13.471 -21.476 1.00 96.38 198 THR A CA 1
ATOM 1512 C C . THR A 1 198 ? 9.600 12.299 -21.404 1.00 96.38 198 THR A C 1
ATOM 1514 O O . THR A 1 198 ? 9.988 11.155 -21.636 1.00 96.38 198 THR A O 1
ATOM 1517 N N . THR A 1 199 ? 8.330 12.578 -21.099 1.00 97.56 199 THR A N 1
ATOM 1518 C CA . T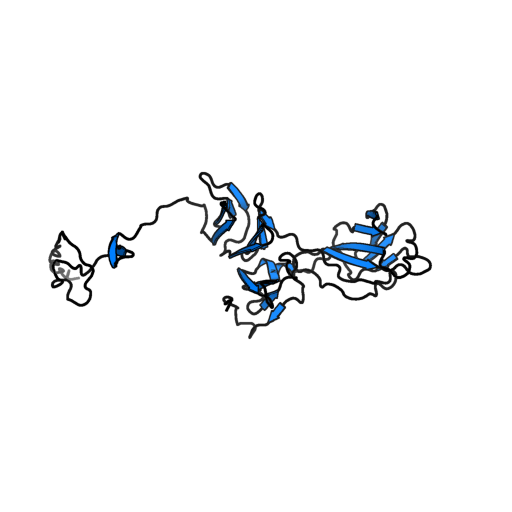HR A 1 199 ? 7.282 11.547 -21.055 1.00 97.56 199 THR A CA 1
ATOM 1519 C C . THR A 1 199 ? 6.982 11.023 -22.456 1.00 97.56 199 THR A C 1
ATOM 1521 O O . THR A 1 199 ? 6.893 11.790 -23.414 1.00 97.56 199 THR A O 1
ATOM 1524 N N . LYS A 1 200 ? 6.820 9.706 -22.553 1.00 97.62 200 LYS A N 1
ATOM 1525 C CA . LYS A 1 200 ? 6.480 8.953 -23.756 1.00 97.62 200 LYS A CA 1
ATOM 1526 C C . LYS A 1 200 ? 5.244 8.104 -23.485 1.00 97.62 200 LYS A C 1
ATOM 1528 O O . LYS A 1 200 ? 5.132 7.506 -22.411 1.00 97.62 200 LYS A O 1
ATOM 1533 N N . ALA A 1 201 ? 4.330 8.063 -24.450 1.00 95.94 201 ALA A N 1
ATOM 1534 C CA . ALA A 1 201 ? 3.038 7.401 -24.310 1.00 95.94 201 ALA A CA 1
ATOM 1535 C C . ALA A 1 201 ? 2.933 6.141 -25.181 1.00 95.94 201 ALA A C 1
ATOM 1537 O O . ALA A 1 201 ? 3.259 6.158 -26.373 1.00 95.94 201 ALA A O 1
ATOM 1538 N N . GLU A 1 202 ? 2.412 5.061 -24.596 1.00 97.62 202 GLU A N 1
ATOM 1539 C CA . GLU A 1 202 ? 2.052 3.843 -25.324 1.00 97.62 202 GLU A CA 1
ATOM 1540 C C . GLU A 1 202 ? 1.042 4.146 -26.447 1.00 97.62 202 GLU A C 1
ATOM 1542 O O . GLU A 1 202 ? 0.138 4.969 -26.297 1.00 97.62 202 GLU A O 1
ATOM 1547 N N . GLY A 1 203 ? 1.215 3.505 -27.605 1.00 96.44 203 GLY A N 1
ATOM 1548 C CA . GLY A 1 203 ? 0.376 3.682 -28.794 1.00 96.44 203 GLY A CA 1
ATOM 1549 C C . GLY A 1 203 ? 0.716 4.919 -29.631 1.00 96.44 203 GLY A C 1
ATOM 1550 O O . GLY A 1 203 ? 0.349 4.968 -30.802 1.00 96.44 203 GLY A O 1
ATOM 1551 N N . THR A 1 204 ? 1.450 5.886 -29.067 1.00 96.81 204 THR A N 1
ATOM 1552 C CA . THR A 1 204 ? 1.924 7.081 -29.789 1.00 96.81 204 THR A CA 1
ATOM 1553 C C . THR A 1 204 ? 3.426 7.027 -30.051 1.00 96.81 204 THR A C 1
ATOM 1555 O O . THR A 1 204 ? 3.860 7.175 -31.190 1.00 96.81 204 THR A O 1
ATOM 1558 N N . ASP A 1 205 ? 4.229 6.808 -29.008 1.00 98.00 205 ASP A N 1
ATOM 1559 C CA . ASP A 1 205 ? 5.695 6.824 -29.086 1.00 98.00 205 ASP A CA 1
ATOM 1560 C C . ASP A 1 205 ? 6.308 5.418 -29.168 1.00 98.00 205 ASP A C 1
ATOM 1562 O O . ASP A 1 205 ? 7.424 5.251 -29.670 1.00 98.00 205 ASP A O 1
ATOM 1566 N N . PHE A 1 206 ? 5.600 4.416 -28.649 1.00 98.56 206 PHE A N 1
ATOM 1567 C CA . PHE A 1 206 ? 6.051 3.029 -28.589 1.00 98.56 206 PHE A CA 1
ATOM 1568 C C . PHE A 1 206 ? 4.877 2.048 -28.515 1.00 98.56 206 PHE A C 1
ATOM 1570 O O . PHE A 1 206 ? 3.756 2.411 -28.157 1.00 98.56 206 PHE A O 1
ATOM 1577 N N . THR A 1 207 ? 5.155 0.779 -28.800 1.00 98.50 207 THR A N 1
ATOM 1578 C CA . THR A 1 207 ? 4.224 -0.348 -28.641 1.00 98.50 207 THR A CA 1
ATOM 1579 C C . THR A 1 207 ? 4.729 -1.335 -27.594 1.00 98.50 207 THR A C 1
ATOM 1581 O O . THR A 1 207 ? 5.939 -1.448 -27.387 1.00 98.50 207 THR A O 1
ATOM 1584 N N . VAL A 1 208 ? 3.822 -2.092 -26.973 1.00 98.69 208 VAL A N 1
ATOM 1585 C CA . VAL A 1 208 ? 4.148 -3.058 -25.912 1.00 98.69 208 VAL A CA 1
ATOM 1586 C C . VAL A 1 208 ? 3.702 -4.464 -26.309 1.00 98.69 208 VAL A C 1
ATOM 1588 O O . VAL A 1 208 ? 2.513 -4.711 -26.508 1.00 98.69 208 VAL A O 1
ATOM 1591 N N . ASP A 1 209 ? 4.641 -5.409 -26.348 1.00 98.25 209 ASP A N 1
ATOM 1592 C CA . ASP A 1 209 ? 4.330 -6.839 -26.319 1.00 98.25 209 ASP A CA 1
ATOM 1593 C C . ASP A 1 209 ? 4.236 -7.280 -24.858 1.00 98.25 209 ASP A C 1
ATOM 1595 O O . ASP A 1 209 ? 5.234 -7.573 -24.194 1.00 98.25 209 ASP A O 1
ATOM 1599 N N . ARG A 1 210 ? 3.005 -7.311 -24.350 1.00 98.44 210 ARG A N 1
ATOM 1600 C CA . ARG A 1 210 ? 2.714 -7.701 -22.966 1.00 98.44 210 ARG A CA 1
ATOM 1601 C C . ARG A 1 210 ? 3.046 -9.165 -22.694 1.00 98.44 210 ARG A C 1
ATOM 1603 O O . ARG A 1 210 ? 3.408 -9.494 -21.569 1.00 98.44 210 ARG A O 1
ATOM 1610 N N . THR A 1 211 ? 2.958 -10.042 -23.695 1.00 98.25 211 THR A N 1
ATOM 1611 C CA . THR A 1 211 ? 3.234 -11.476 -23.527 1.00 98.25 211 THR A CA 1
ATOM 1612 C C . THR A 1 211 ? 4.715 -11.691 -23.264 1.00 98.25 211 THR A C 1
ATOM 1614 O O . THR A 1 211 ? 5.078 -12.359 -22.296 1.00 98.25 211 THR A O 1
ATOM 1617 N N . ASN A 1 212 ? 5.570 -11.079 -24.084 1.00 97.50 212 ASN A N 1
ATOM 1618 C CA . ASN A 1 212 ? 7.018 -11.233 -23.976 1.00 97.50 212 ASN A CA 1
ATOM 1619 C C . ASN A 1 212 ? 7.693 -10.209 -23.062 1.00 97.50 212 ASN A C 1
ATOM 1621 O O . ASN A 1 212 ? 8.855 -10.416 -22.714 1.00 97.50 212 ASN A O 1
ATOM 1625 N N . GLY A 1 213 ? 6.981 -9.160 -22.647 1.00 98.06 213 GLY A N 1
ATOM 1626 C CA . GLY A 1 213 ? 7.524 -8.129 -21.770 1.00 98.06 213 GLY A CA 1
ATOM 1627 C C . GLY A 1 213 ? 8.482 -7.186 -22.486 1.00 98.06 213 GLY A C 1
ATOM 1628 O O . GLY A 1 213 ? 9.525 -6.849 -21.936 1.00 98.06 213 GLY A O 1
ATOM 1629 N N . THR A 1 214 ? 8.181 -6.791 -23.723 1.00 98.31 214 THR A N 1
ATOM 1630 C CA . THR A 1 214 ? 9.079 -5.936 -24.516 1.00 98.31 214 THR A CA 1
ATOM 1631 C C . THR A 1 214 ? 8.388 -4.663 -24.980 1.00 98.31 214 THR A C 1
ATOM 1633 O O . THR A 1 214 ? 7.266 -4.707 -25.487 1.00 98.31 214 THR A O 1
ATOM 1636 N N . VAL A 1 215 ? 9.084 -3.535 -24.869 1.00 98.56 215 VAL A N 1
ATOM 1637 C CA . VAL A 1 215 ? 8.657 -2.223 -25.365 1.00 98.56 215 VAL A CA 1
ATOM 1638 C C . VAL A 1 215 ? 9.464 -1.866 -26.607 1.00 98.56 215 VAL A C 1
ATOM 1640 O O . VAL A 1 215 ? 10.689 -1.937 -26.585 1.00 98.56 215 VAL A O 1
ATOM 1643 N N . THR A 1 216 ? 8.791 -1.480 -27.689 1.00 98.50 216 THR A N 1
ATOM 1644 C CA . THR A 1 216 ? 9.433 -1.068 -28.947 1.00 98.50 216 THR A CA 1
ATOM 1645 C C . THR A 1 216 ? 9.086 0.379 -29.260 1.00 98.50 216 THR A C 1
ATOM 1647 O O . THR A 1 216 ? 7.932 0.681 -29.557 1.00 98.50 216 THR A O 1
ATOM 1650 N N . PHE A 1 217 ? 10.073 1.269 -29.192 1.00 98.50 217 PHE A N 1
ATOM 1651 C CA . PHE A 1 217 ? 9.932 2.672 -29.577 1.00 98.50 217 PHE A CA 1
ATOM 1652 C C . PHE A 1 217 ? 9.927 2.832 -31.097 1.00 98.50 217 PHE A C 1
ATOM 1654 O O . PHE A 1 217 ? 10.671 2.157 -31.808 1.00 98.50 217 PHE A O 1
ATOM 1661 N N . ASN A 1 218 ? 9.125 3.781 -31.585 1.00 97.81 218 ASN A N 1
ATOM 1662 C CA . ASN A 1 218 ? 8.995 4.077 -33.016 1.00 97.81 218 ASN A CA 1
ATOM 1663 C C . ASN A 1 218 ? 10.297 4.616 -33.632 1.00 97.81 218 ASN A C 1
ATOM 1665 O O . ASN A 1 218 ? 10.548 4.432 -34.822 1.00 97.81 218 ASN A O 1
ATOM 1669 N N . SER A 1 219 ? 11.128 5.260 -32.811 1.00 95.62 219 SER A N 1
ATOM 1670 C CA . SER A 1 219 ? 12.439 5.790 -33.183 1.00 95.62 219 SER A CA 1
ATOM 1671 C C . SER A 1 219 ? 13.500 5.280 -32.218 1.00 95.62 219 SER A C 1
ATOM 1673 O O . SER A 1 219 ? 13.226 5.088 -31.033 1.00 95.62 219 SER A O 1
ATOM 1675 N N . SER A 1 220 ? 14.727 5.102 -32.715 1.00 96.81 220 SER A N 1
ATOM 1676 C CA . SER A 1 220 ? 15.855 4.710 -31.867 1.00 96.81 220 SER A CA 1
ATOM 1677 C C . SER A 1 220 ? 16.120 5.768 -30.803 1.00 96.81 220 SER A C 1
ATOM 1679 O O . SER A 1 220 ? 16.292 6.947 -31.117 1.00 96.81 220 SER A O 1
ATOM 1681 N N . ILE A 1 221 ? 16.207 5.329 -29.552 1.00 97.62 221 ILE A N 1
ATOM 1682 C CA . ILE A 1 221 ? 16.685 6.154 -28.450 1.00 97.62 221 ILE A CA 1
ATOM 1683 C C . ILE A 1 221 ? 18.216 6.231 -28.556 1.00 97.62 221 ILE A C 1
ATOM 1685 O O . ILE A 1 221 ? 18.841 5.199 -28.824 1.00 97.62 221 ILE A O 1
ATOM 1689 N N . PRO A 1 222 ? 18.830 7.422 -28.434 1.00 95.62 222 PRO A N 1
ATOM 1690 C CA . PRO A 1 222 ? 20.276 7.586 -28.562 1.00 95.62 222 PRO A CA 1
ATOM 1691 C C . PRO A 1 222 ? 21.041 7.052 -27.343 1.00 95.62 222 PRO A C 1
ATOM 1693 O O . PRO A 1 222 ? 20.470 6.866 -26.271 1.00 95.62 222 PRO A O 1
ATOM 1696 N N . ASP A 1 223 ? 22.347 6.844 -27.533 1.00 96.00 223 ASP A N 1
ATOM 1697 C CA . ASP A 1 223 ? 23.304 6.473 -26.482 1.00 96.00 223 ASP A CA 1
ATOM 1698 C C . ASP A 1 223 ? 23.190 7.413 -25.275 1.00 96.00 223 ASP A C 1
ATOM 1700 O O . ASP A 1 223 ? 23.123 8.638 -25.415 1.00 96.00 223 ASP A O 1
ATOM 1704 N N . SER A 1 224 ? 23.173 6.820 -24.086 1.00 92.62 224 SER A N 1
ATOM 1705 C CA . SER A 1 224 ? 23.034 7.535 -22.827 1.00 92.62 224 SER A CA 1
ATOM 1706 C C . SER A 1 224 ? 24.357 7.808 -22.116 1.00 92.62 224 SER A C 1
ATOM 1708 O O . SER A 1 224 ? 24.349 8.302 -20.993 1.00 92.62 224 SER A O 1
ATOM 1710 N N . GLY A 1 225 ? 25.504 7.487 -22.718 1.00 91.56 225 GLY A N 1
ATOM 1711 C CA . GLY A 1 225 ? 26.819 7.756 -22.133 1.00 91.56 225 GLY A CA 1
ATOM 1712 C C . GLY A 1 225 ? 27.083 6.957 -20.853 1.00 91.56 225 GLY A C 1
ATOM 1713 O O . GLY A 1 225 ? 27.804 7.414 -19.969 1.00 91.56 225 GLY A O 1
ATOM 1714 N N . GLY A 1 226 ? 26.471 5.775 -20.725 1.00 90.31 226 GLY A N 1
ATOM 1715 C CA . GLY A 1 226 ? 26.659 4.876 -19.582 1.00 90.31 226 GLY A CA 1
ATOM 1716 C C . GLY A 1 226 ? 25.822 5.199 -18.338 1.00 90.31 226 GLY A C 1
ATOM 1717 O O . GLY A 1 226 ? 25.957 4.496 -17.329 1.00 90.31 226 GLY A O 1
ATOM 1718 N N . VAL A 1 227 ? 24.940 6.201 -18.402 1.00 94.06 227 VAL A N 1
ATOM 1719 C CA . VAL A 1 227 ? 23.936 6.476 -17.360 1.00 94.06 227 VAL A CA 1
ATOM 1720 C C . VAL A 1 227 ? 22.555 5.989 -17.775 1.00 94.06 227 VAL A C 1
ATOM 1722 O O . VAL A 1 227 ? 22.264 5.855 -18.963 1.00 94.06 227 VAL A O 1
ATOM 1725 N N . ASP A 1 228 ? 21.695 5.708 -16.805 1.00 96.00 228 ASP A N 1
ATOM 1726 C CA . ASP A 1 228 ? 20.314 5.346 -17.096 1.00 96.00 228 ASP A CA 1
ATOM 1727 C C . ASP A 1 228 ? 19.573 6.557 -17.673 1.00 96.00 228 ASP A C 1
ATOM 1729 O O . ASP A 1 228 ? 19.660 7.667 -17.148 1.00 96.00 228 ASP A O 1
ATOM 1733 N N . SER A 1 229 ? 18.854 6.350 -18.773 1.00 96.56 229 SER A N 1
ATOM 1734 C CA . SER A 1 229 ? 18.142 7.428 -19.478 1.00 96.56 229 SER A CA 1
ATOM 1735 C C . SER A 1 229 ? 16.719 7.071 -19.874 1.00 96.56 229 SER A C 1
ATOM 1737 O O . SER A 1 229 ? 15.952 7.971 -20.205 1.00 96.56 229 SER A O 1
ATOM 1739 N N . VAL A 1 230 ? 16.350 5.790 -19.829 1.00 98.44 230 VAL A N 1
ATOM 1740 C CA . VAL A 1 230 ? 14.997 5.329 -20.136 1.00 98.44 230 VAL A CA 1
ATOM 1741 C C . VAL A 1 230 ? 14.442 4.625 -18.912 1.00 98.44 230 VAL A C 1
ATOM 1743 O O . VAL A 1 230 ? 14.990 3.616 -18.480 1.00 98.44 230 VAL A O 1
ATOM 1746 N N . GLN A 1 231 ? 13.357 5.153 -18.361 1.00 98.62 231 GLN A N 1
ATOM 1747 C CA . GLN A 1 231 ? 12.604 4.539 -17.271 1.00 98.62 231 GLN A CA 1
ATOM 1748 C C . GLN A 1 231 ? 11.268 4.079 -17.833 1.00 98.62 231 GLN A C 1
ATOM 1750 O O . GLN A 1 231 ? 10.563 4.879 -18.441 1.00 98.62 231 GLN A O 1
ATOM 1755 N N . ILE A 1 232 ? 10.925 2.808 -17.658 1.00 98.75 232 ILE A N 1
ATOM 1756 C CA . ILE A 1 232 ? 9.669 2.233 -18.141 1.00 98.75 232 ILE A CA 1
ATOM 1757 C C . ILE A 1 232 ? 8.891 1.721 -16.937 1.00 98.75 232 ILE A C 1
ATOM 1759 O O . ILE A 1 232 ? 9.370 0.833 -16.232 1.00 98.75 232 ILE A O 1
ATOM 1763 N N . THR A 1 233 ? 7.701 2.269 -16.712 1.00 98.75 233 THR A N 1
ATOM 1764 C CA . THR A 1 233 ? 6.793 1.863 -15.637 1.00 98.75 233 THR A CA 1
ATOM 1765 C C . THR A 1 233 ? 5.647 1.046 -16.216 1.00 98.75 233 THR A C 1
ATOM 1767 O O . THR A 1 233 ? 4.965 1.478 -17.144 1.00 98.75 233 THR A O 1
ATOM 1770 N N . PHE A 1 234 ? 5.418 -0.136 -15.654 1.00 98.75 234 PHE A N 1
ATOM 1771 C CA . PHE A 1 234 ? 4.418 -1.096 -16.119 1.00 98.75 234 PHE A CA 1
ATOM 1772 C C . PHE A 1 234 ? 3.785 -1.837 -14.939 1.00 98.75 234 PHE A C 1
ATOM 1774 O O . PHE A 1 234 ? 4.341 -1.856 -13.839 1.00 98.75 234 PHE A O 1
ATOM 1781 N N . SER A 1 235 ? 2.633 -2.467 -15.175 1.00 98.44 235 SER A N 1
ATOM 1782 C CA . SER A 1 235 ? 1.929 -3.300 -14.194 1.00 98.44 235 SER A CA 1
ATOM 1783 C C . SER A 1 235 ? 2.151 -4.791 -14.466 1.00 98.44 235 SER A C 1
ATOM 1785 O O . SER A 1 235 ? 2.055 -5.252 -15.608 1.00 98.44 235 SER A O 1
ATOM 1787 N N . LYS A 1 236 ? 2.421 -5.562 -13.410 1.00 98.06 236 LYS A N 1
ATOM 1788 C CA . LYS A 1 236 ? 2.379 -7.026 -13.423 1.00 98.06 236 LYS A CA 1
ATOM 1789 C C . LYS A 1 236 ? 1.762 -7.548 -12.130 1.00 98.06 236 LYS A C 1
ATOM 1791 O O . LYS A 1 236 ? 2.431 -7.606 -11.100 1.00 98.06 236 LYS A O 1
ATOM 1796 N N . THR A 1 237 ? 0.519 -8.003 -12.209 1.00 97.69 237 THR A N 1
ATOM 1797 C CA . THR A 1 237 ? -0.199 -8.566 -11.070 1.00 97.69 237 THR A CA 1
ATOM 1798 C C . THR A 1 237 ? 0.320 -9.963 -10.740 1.00 97.69 237 THR A C 1
ATOM 1800 O O . THR A 1 237 ? 0.499 -10.821 -11.613 1.00 97.69 237 THR A O 1
ATOM 1803 N N . ILE A 1 238 ? 0.549 -10.189 -9.447 1.00 97.00 238 ILE A N 1
ATOM 1804 C CA . ILE A 1 238 ? 0.871 -11.489 -8.863 1.00 97.00 238 ILE A CA 1
ATOM 1805 C C . ILE A 1 238 ? -0.272 -11.838 -7.912 1.00 97.00 238 ILE A C 1
ATOM 1807 O O . ILE A 1 238 ? -0.489 -11.156 -6.913 1.00 97.00 238 ILE A O 1
ATOM 1811 N N . SER A 1 239 ? -1.026 -12.883 -8.255 1.00 95.94 239 SER A N 1
ATOM 1812 C CA . SER A 1 239 ? -2.194 -13.313 -7.480 1.00 95.94 239 SER A CA 1
ATOM 1813 C C . SER A 1 239 ? -1.807 -13.638 -6.034 1.00 95.94 239 SER A C 1
ATOM 1815 O O . SER A 1 239 ? -0.826 -14.347 -5.802 1.00 95.94 239 SER A O 1
ATOM 1817 N N . GLY A 1 240 ? -2.563 -13.108 -5.068 1.00 95.38 240 GLY A N 1
ATOM 1818 C CA . GLY A 1 240 ? -2.349 -13.345 -3.639 1.00 95.38 240 GLY A CA 1
ATOM 1819 C C . GLY A 1 240 ? -1.272 -12.473 -2.983 1.00 95.38 240 GLY A C 1
ATOM 1820 O O . GLY A 1 240 ? -1.064 -12.580 -1.773 1.00 95.38 240 GLY A O 1
ATOM 1821 N N . LEU A 1 241 ? -0.551 -11.640 -3.746 1.00 96.44 241 LEU A N 1
ATOM 1822 C CA . LEU A 1 241 ? 0.554 -10.852 -3.200 1.00 96.44 241 LEU A CA 1
ATOM 1823 C C . LEU A 1 241 ? 0.059 -9.718 -2.290 1.00 96.44 241 LEU A C 1
ATOM 1825 O O . LEU A 1 241 ? 0.597 -9.526 -1.201 1.00 96.44 241 LEU A O 1
ATOM 1829 N N . SER A 1 242 ? -0.988 -9.004 -2.706 1.00 97.06 242 SER A N 1
ATOM 1830 C CA . SER A 1 242 ? -1.561 -7.889 -1.936 1.00 97.06 242 SER A CA 1
ATOM 1831 C C . SER A 1 242 ? -2.212 -8.347 -0.634 1.00 97.06 242 SER A C 1
ATOM 1833 O O . SER A 1 242 ? -2.147 -7.677 0.397 1.00 97.06 242 SER A O 1
ATOM 1835 N N . GLU A 1 243 ? -2.761 -9.555 -0.655 1.00 97.25 243 GLU A N 1
ATOM 1836 C CA . GLU A 1 243 ? -3.475 -10.205 0.426 1.00 97.25 243 GLU A CA 1
ATOM 1837 C C . GLU A 1 243 ? -2.547 -10.535 1.594 1.00 97.25 243 GLU A C 1
ATOM 1839 O O . GLU A 1 243 ? -3.023 -10.627 2.723 1.00 97.25 243 GLU A O 1
ATOM 1844 N N . ARG A 1 244 ? -1.225 -10.625 1.364 1.00 97.12 244 ARG A N 1
ATOM 1845 C CA . ARG A 1 244 ? -0.222 -10.708 2.439 1.00 97.12 244 ARG A CA 1
ATOM 1846 C C . ARG A 1 244 ? -0.303 -9.518 3.386 1.00 97.12 244 ARG A C 1
ATOM 1848 O O . ARG A 1 244 ? -0.154 -9.698 4.589 1.00 97.12 244 ARG A O 1
ATOM 1855 N N . ILE A 1 245 ? -0.565 -8.331 2.843 1.00 98.19 245 ILE A N 1
ATOM 1856 C CA . ILE A 1 245 ? -0.592 -7.072 3.590 1.00 98.19 245 ILE A CA 1
ATOM 1857 C C . ILE A 1 245 ? -2.017 -6.696 3.983 1.00 98.19 245 ILE A C 1
ATOM 1859 O O . ILE A 1 245 ? -2.274 -6.398 5.145 1.00 98.19 245 ILE A O 1
ATOM 1863 N N . ASN A 1 246 ? -2.957 -6.771 3.041 1.00 97.94 246 ASN A N 1
ATOM 1864 C CA . ASN A 1 246 ? -4.333 -6.324 3.247 1.00 97.94 246 ASN A CA 1
ATOM 1865 C C . ASN A 1 246 ? -5.080 -7.132 4.320 1.00 97.94 246 ASN A C 1
ATOM 1867 O O . ASN A 1 246 ? -5.953 -6.592 4.993 1.00 97.94 246 ASN A O 1
ATOM 1871 N N . LYS A 1 247 ? -4.715 -8.407 4.523 1.00 97.56 247 LYS A N 1
ATOM 1872 C CA . LYS A 1 247 ? -5.329 -9.252 5.557 1.00 97.56 247 LYS A CA 1
ATOM 1873 C C . LYS A 1 247 ? -4.686 -9.139 6.943 1.00 97.56 247 LYS A C 1
ATOM 1875 O O . LYS A 1 247 ? -5.095 -9.839 7.866 1.00 97.56 247 LYS A O 1
ATOM 1880 N N . CYS A 1 248 ? -3.669 -8.296 7.112 1.00 97.75 248 CYS A N 1
ATOM 1881 C CA . CYS A 1 248 ? -3.067 -8.062 8.422 1.00 97.75 248 CYS A CA 1
ATOM 1882 C C . CYS A 1 248 ? -4.020 -7.292 9.346 1.00 97.75 248 CYS A C 1
ATOM 1884 O O . CYS A 1 248 ? -4.836 -6.489 8.903 1.00 97.75 248 CYS A O 1
ATOM 1886 N N . THR A 1 249 ? -3.886 -7.521 10.651 1.00 96.50 249 THR A N 1
ATOM 1887 C CA . THR A 1 249 ? -4.723 -6.905 11.701 1.00 96.50 249 THR A CA 1
ATOM 1888 C C . THR A 1 249 ? -3.907 -6.319 12.851 1.00 96.50 249 THR A C 1
ATOM 1890 O O . THR A 1 249 ? -4.433 -5.567 13.673 1.00 96.50 249 THR A O 1
ATOM 1893 N N . ILE A 1 250 ? -2.612 -6.625 12.910 1.00 96.31 250 ILE A N 1
ATOM 1894 C CA . ILE A 1 250 ? -1.689 -6.214 13.965 1.00 96.31 250 ILE A CA 1
ATOM 1895 C C . ILE A 1 250 ? -0.599 -5.361 13.329 1.00 96.31 250 ILE A C 1
ATOM 1897 O O . ILE A 1 250 ? -0.073 -5.721 12.277 1.00 96.31 250 ILE A O 1
ATOM 1901 N N . PHE A 1 251 ? -0.214 -4.271 13.993 1.00 96.38 251 PHE A N 1
ATOM 1902 C CA . PHE A 1 251 ? 0.947 -3.484 13.599 1.00 96.38 251 PHE A CA 1
ATOM 1903 C C . PHE A 1 251 ? 1.848 -3.144 14.791 1.00 96.38 251 PHE A C 1
ATOM 1905 O O . PHE A 1 251 ? 1.400 -3.120 15.939 1.00 96.38 251 PHE A O 1
ATOM 1912 N N . ALA A 1 252 ? 3.106 -2.814 14.507 1.00 95.19 252 ALA A N 1
ATOM 1913 C CA . ALA A 1 252 ? 3.973 -2.075 15.418 1.00 95.19 252 ALA A CA 1
ATOM 1914 C C . ALA A 1 252 ? 5.010 -1.249 14.662 1.00 95.19 252 ALA A C 1
ATOM 1916 O O . ALA A 1 252 ? 5.481 -1.638 13.597 1.00 95.19 252 ALA A O 1
ATOM 1917 N N . TRP A 1 253 ? 5.399 -0.120 15.248 1.00 94.31 253 TRP A N 1
ATOM 1918 C CA . TRP A 1 253 ? 6.556 0.642 14.796 1.00 94.31 253 TRP A CA 1
ATOM 1919 C C . TRP A 1 253 ? 7.825 0.137 15.474 1.00 94.31 253 TRP A C 1
ATOM 1921 O O . TRP A 1 253 ? 7.851 -0.054 16.692 1.00 94.31 253 TRP A O 1
ATOM 1931 N N . TYR A 1 254 ? 8.875 -0.065 14.681 1.00 92.62 254 TYR A N 1
ATOM 1932 C CA . TYR A 1 254 ? 10.179 -0.476 15.183 1.00 92.62 254 TYR A CA 1
ATOM 1933 C C . TYR A 1 254 ? 11.316 -0.005 14.268 1.00 92.62 254 TYR A C 1
ATOM 1935 O O . TYR A 1 254 ? 11.146 0.232 13.069 1.00 92.62 254 TYR A O 1
ATOM 1943 N N . GLY A 1 255 ? 12.509 0.137 14.836 1.00 87.00 255 GLY A N 1
ATOM 1944 C CA . GLY A 1 255 ? 13.728 0.435 14.100 1.00 87.00 255 GLY A CA 1
ATOM 1945 C C . GLY A 1 255 ? 14.928 0.664 15.014 1.00 87.00 255 GLY A C 1
ATOM 1946 O O . GLY A 1 255 ? 14.790 0.828 16.225 1.00 87.00 255 GLY A O 1
ATOM 1947 N N . ALA A 1 256 ? 16.127 0.657 14.429 1.00 79.69 256 ALA A N 1
ATOM 1948 C CA . ALA A 1 256 ? 17.357 0.927 15.164 1.00 79.69 256 ALA A CA 1
ATOM 1949 C C . ALA A 1 256 ? 17.467 2.430 15.468 1.00 79.69 256 ALA A C 1
ATOM 1951 O O . ALA A 1 256 ? 17.583 3.247 14.558 1.00 79.69 256 ALA A O 1
ATOM 1952 N N . GLY A 1 257 ? 17.404 2.798 16.749 1.00 79.88 257 GLY A N 1
ATOM 1953 C CA . GLY A 1 257 ? 17.526 4.180 17.227 1.00 79.88 257 GLY A CA 1
ATOM 1954 C C . GLY A 1 257 ? 16.246 5.017 17.126 1.00 79.88 257 GLY A C 1
ATOM 1955 O O . GLY A 1 257 ? 16.039 5.864 17.983 1.00 79.88 257 GLY A O 1
ATOM 1956 N N . ASN A 1 258 ? 15.380 4.756 16.141 1.00 84.25 258 ASN A N 1
ATOM 1957 C CA . ASN A 1 258 ? 14.075 5.402 15.964 1.00 84.25 258 ASN A CA 1
ATOM 1958 C C . ASN A 1 258 ? 13.069 4.449 15.303 1.00 84.25 258 ASN A C 1
ATOM 1960 O O . ASN A 1 258 ? 13.453 3.511 14.600 1.00 84.25 258 ASN A O 1
ATOM 1964 N N . ASP A 1 259 ? 11.781 4.762 15.446 1.00 89.69 259 ASP A N 1
ATOM 1965 C CA . ASP A 1 259 ? 10.696 4.119 14.701 1.00 89.69 259 ASP A CA 1
ATOM 1966 C C . ASP A 1 259 ? 10.842 4.431 13.213 1.00 89.69 259 ASP A C 1
ATOM 1968 O O . ASP A 1 259 ? 10.539 5.534 12.761 1.00 89.69 259 ASP A O 1
ATOM 1972 N N . SER A 1 260 ? 11.374 3.468 12.459 1.00 92.62 260 SER A N 1
ATOM 1973 C CA . SER A 1 260 ? 11.743 3.670 11.054 1.00 92.62 260 SER A CA 1
ATOM 1974 C C . SER A 1 260 ? 10.998 2.771 10.088 1.00 92.62 260 SER A C 1
ATOM 1976 O O . SER A 1 260 ? 11.017 3.030 8.889 1.00 92.62 260 SER A O 1
ATOM 1978 N N . ARG A 1 261 ? 10.336 1.728 10.584 1.00 95.00 261 ARG A N 1
ATOM 1979 C CA . ARG A 1 261 ? 9.489 0.838 9.797 1.00 95.00 261 ARG A CA 1
ATOM 1980 C C . ARG A 1 261 ? 8.257 0.471 10.592 1.00 95.00 261 ARG A C 1
ATOM 1982 O O . ARG A 1 261 ? 8.313 0.370 11.821 1.00 95.00 261 ARG A O 1
ATOM 1989 N N . VAL A 1 262 ? 7.178 0.225 9.869 1.00 96.56 262 VAL A N 1
ATOM 1990 C CA . VAL A 1 262 ? 6.012 -0.442 10.422 1.00 96.56 262 VAL A CA 1
ATOM 1991 C C . VAL A 1 262 ? 6.086 -1.924 10.067 1.00 96.56 262 VAL A C 1
ATOM 1993 O O . VAL A 1 262 ? 6.483 -2.301 8.964 1.00 96.56 262 VAL A O 1
ATOM 1996 N N . PHE A 1 263 ? 5.758 -2.759 11.039 1.00 96.94 263 PHE A N 1
ATOM 1997 C CA . PHE A 1 263 ? 5.677 -4.204 10.916 1.00 96.94 263 PHE A CA 1
ATOM 1998 C C . PHE A 1 263 ? 4.221 -4.607 11.024 1.00 96.94 263 PHE A C 1
ATOM 2000 O O . PHE A 1 263 ? 3.536 -4.119 11.922 1.00 96.94 263 PHE A O 1
ATOM 2007 N N . PHE A 1 264 ? 3.767 -5.487 10.140 1.00 98.00 264 PHE A N 1
ATOM 2008 C CA . PHE A 1 264 ? 2.413 -6.020 10.124 1.00 98.00 264 PHE A CA 1
ATOM 2009 C C . PHE A 1 264 ? 2.389 -7.519 10.377 1.00 98.00 264 PHE A C 1
ATOM 2011 O O . PHE A 1 264 ? 3.276 -8.244 9.936 1.00 98.00 264 PHE A O 1
ATOM 2018 N N . SER A 1 265 ? 1.336 -7.976 11.048 1.00 97.12 265 SER A N 1
ATOM 2019 C CA . SER A 1 265 ? 1.012 -9.392 11.201 1.00 97.12 265 SER A CA 1
ATOM 2020 C C . SER A 1 265 ? -0.488 -9.585 11.466 1.00 97.12 265 SER A C 1
ATOM 2022 O O . SER A 1 265 ? -1.290 -8.664 11.295 1.00 97.12 265 SER A O 1
ATOM 2024 N N . GLY A 1 266 ? -0.890 -10.790 11.868 1.00 95.81 266 GLY A N 1
ATOM 2025 C CA . GLY A 1 266 ? -2.285 -11.163 12.089 1.00 95.81 266 GLY A CA 1
ATOM 2026 C C . GLY A 1 266 ? -3.030 -11.524 10.803 1.00 95.81 266 GLY A C 1
ATOM 2027 O O . GLY A 1 266 ? -4.257 -11.484 10.789 1.00 95.81 266 GLY A O 1
ATOM 2028 N N . ASN A 1 267 ? -2.298 -11.857 9.734 1.00 96.50 267 ASN A N 1
ATOM 2029 C CA . ASN A 1 267 ? -2.863 -12.412 8.510 1.00 96.50 267 ASN A CA 1
ATOM 2030 C C . ASN A 1 267 ? -3.202 -13.903 8.718 1.00 96.50 267 ASN A C 1
ATOM 2032 O O . ASN A 1 267 ? -2.290 -14.676 9.018 1.00 96.50 267 ASN A O 1
ATOM 2036 N N . PRO A 1 268 ? -4.465 -14.340 8.550 1.00 94.75 268 PRO A N 1
ATOM 2037 C CA . PRO A 1 268 ? -4.864 -15.728 8.793 1.00 94.75 268 PRO A CA 1
ATOM 2038 C C . PRO A 1 268 ? -4.207 -16.740 7.842 1.00 94.75 268 PRO A C 1
ATOM 2040 O O . PRO A 1 268 ? -4.021 -17.890 8.232 1.00 94.75 268 PRO A O 1
ATOM 2043 N N . ASP A 1 269 ? -3.819 -16.320 6.634 1.00 95.38 269 ASP A N 1
ATOM 2044 C CA . ASP A 1 269 ? -3.140 -17.186 5.659 1.00 95.38 269 ASP A CA 1
ATOM 2045 C C . ASP A 1 269 ? -1.634 -17.318 5.959 1.00 95.38 269 ASP A C 1
ATOM 2047 O O . ASP A 1 269 ? -0.978 -18.254 5.502 1.00 95.38 269 ASP A O 1
ATOM 2051 N N . TYR A 1 270 ? -1.087 -16.385 6.745 1.00 95.31 270 TYR A N 1
ATOM 2052 C CA . TYR A 1 270 ? 0.326 -16.306 7.120 1.00 95.31 270 TYR A CA 1
ATOM 2053 C C . TYR A 1 270 ? 0.470 -16.020 8.627 1.00 95.31 270 TYR A C 1
ATOM 2055 O O . TYR A 1 270 ? 1.029 -14.989 9.015 1.00 95.31 270 TYR A O 1
ATOM 2063 N N . PRO A 1 271 ? -0.038 -16.910 9.504 1.00 95.31 271 PRO A N 1
ATOM 2064 C CA . PRO A 1 271 ? -0.227 -16.612 10.927 1.00 95.31 271 PRO A CA 1
ATOM 2065 C C . PRO A 1 271 ? 1.086 -16.303 11.660 1.00 95.31 271 PRO A C 1
ATOM 2067 O O . PRO A 1 271 ? 1.103 -15.518 12.607 1.00 95.31 271 PRO A O 1
ATOM 2070 N N . ASN A 1 272 ? 2.191 -16.901 11.216 1.00 96.00 272 ASN A N 1
ATOM 2071 C CA . ASN A 1 272 ? 3.511 -16.789 11.828 1.00 96.00 272 ASN A CA 1
ATOM 2072 C C . ASN A 1 272 ? 4.461 -15.835 11.087 1.00 96.00 272 ASN A C 1
ATOM 2074 O O . ASN A 1 272 ? 5.673 -15.903 11.302 1.00 96.00 272 ASN A O 1
ATOM 2078 N N . MET A 1 273 ? 3.952 -14.989 10.187 1.00 95.94 273 MET A N 1
ATOM 2079 C CA . MET A 1 273 ? 4.777 -14.036 9.445 1.00 95.94 273 MET A CA 1
ATOM 2080 C C . MET A 1 273 ? 4.619 -12.616 9.975 1.00 95.94 273 MET A C 1
ATOM 2082 O O . MET A 1 273 ? 3.506 -12.160 10.254 1.00 95.94 273 MET A O 1
ATOM 2086 N N . ASP A 1 274 ? 5.744 -11.911 10.081 1.00 95.25 274 ASP A N 1
ATOM 2087 C CA . ASP A 1 274 ? 5.759 -10.455 10.127 1.00 95.25 274 ASP A CA 1
ATOM 2088 C C . ASP A 1 274 ? 6.178 -9.887 8.766 1.00 95.25 274 ASP A C 1
ATOM 2090 O O . ASP A 1 274 ? 7.015 -10.455 8.069 1.00 95.25 274 ASP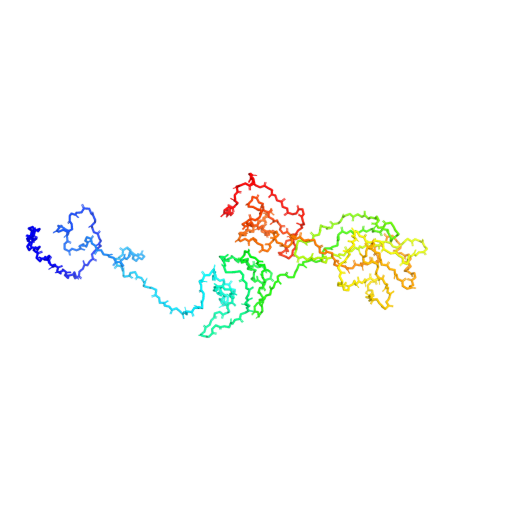 A O 1
ATOM 2094 N N . PHE A 1 275 ? 5.568 -8.777 8.364 1.00 97.81 275 PHE A N 1
ATOM 2095 C CA . PHE A 1 275 ? 5.866 -8.072 7.119 1.00 97.81 275 PHE A CA 1
ATOM 2096 C C . PHE A 1 275 ? 6.370 -6.678 7.463 1.00 97.81 275 PHE A C 1
ATOM 2098 O O . PHE A 1 275 ? 5.677 -5.925 8.142 1.00 97.81 275 PHE A O 1
ATOM 2105 N N . LYS A 1 276 ? 7.566 -6.315 7.008 1.00 96.88 276 LYS A N 1
ATOM 2106 C CA . LYS A 1 276 ? 8.178 -5.013 7.284 1.00 96.88 276 LYS A CA 1
ATOM 2107 C C . LYS A 1 276 ? 7.981 -4.060 6.114 1.00 96.88 276 LYS A C 1
ATOM 2109 O O . LYS A 1 276 ? 8.138 -4.445 4.956 1.00 96.88 276 LYS A O 1
ATOM 2114 N N . SER A 1 277 ? 7.731 -2.799 6.426 1.00 97.81 277 SER A N 1
ATOM 2115 C CA . SER A 1 277 ? 7.687 -1.744 5.424 1.00 97.81 277 SER A CA 1
ATOM 2116 C C . SER A 1 277 ? 9.084 -1.329 4.937 1.00 97.81 277 SER A C 1
ATOM 2118 O O . SER A 1 277 ? 10.123 -1.645 5.536 1.00 97.81 277 SER A O 1
ATOM 2120 N N . GLY A 1 278 ? 9.103 -0.524 3.878 1.00 96.50 278 GLY A N 1
ATOM 2121 C CA . GLY A 1 278 ? 10.221 0.321 3.494 1.00 96.50 278 GLY A CA 1
ATOM 2122 C C . GLY A 1 278 ? 10.594 1.296 4.611 1.00 96.50 278 GLY A C 1
ATOM 2123 O O . GLY A 1 278 ? 9.829 1.541 5.551 1.00 96.50 278 GLY A O 1
ATOM 2124 N N . LEU A 1 279 ? 11.811 1.833 4.525 1.00 94.81 279 LEU A N 1
ATOM 2125 C CA . LEU A 1 279 ? 12.304 2.809 5.491 1.00 94.81 279 LEU A CA 1
ATOM 2126 C C . LEU A 1 279 ? 11.444 4.077 5.412 1.00 94.81 279 LEU A C 1
ATOM 2128 O O . LEU A 1 279 ? 11.422 4.724 4.373 1.00 94.81 279 LEU A O 1
ATOM 2132 N N . TYR A 1 280 ? 10.777 4.429 6.511 1.00 95.00 280 TYR A N 1
ATOM 2133 C CA . TYR A 1 280 ? 9.916 5.609 6.619 1.00 95.00 280 TYR A CA 1
ATOM 2134 C C . TYR A 1 280 ? 8.785 5.647 5.574 1.00 95.00 280 TYR A C 1
ATOM 2136 O O . TYR A 1 280 ? 8.286 6.717 5.237 1.00 95.00 280 TYR A O 1
ATOM 2144 N N . ASP A 1 281 ? 8.357 4.483 5.076 1.00 96.69 281 ASP A N 1
ATOM 2145 C CA . ASP A 1 281 ? 7.353 4.400 4.016 1.00 96.69 281 ASP A CA 1
ATOM 2146 C C . ASP A 1 281 ? 6.338 3.269 4.266 1.00 96.69 281 ASP A C 1
ATOM 2148 O O . ASP A 1 281 ? 6.582 2.118 3.893 1.00 96.69 281 ASP A O 1
ATOM 2152 N N . PRO A 1 282 ? 5.174 3.580 4.869 1.00 97.25 282 PRO A N 1
ATOM 2153 C CA . PRO A 1 282 ? 4.072 2.634 5.055 1.00 97.25 282 PRO A CA 1
ATOM 2154 C C . PRO A 1 282 ? 3.340 2.241 3.767 1.00 97.25 282 PRO A C 1
ATOM 2156 O O . PRO A 1 282 ? 2.364 1.498 3.847 1.00 97.25 282 PRO A O 1
ATOM 2159 N N . SER A 1 283 ? 3.736 2.761 2.604 1.00 97.94 283 SER A N 1
ATOM 2160 C CA . SER A 1 283 ? 3.177 2.386 1.302 1.00 97.94 283 SER A CA 1
ATOM 2161 C C . SER A 1 283 ? 4.047 1.381 0.548 1.00 97.94 283 SER A C 1
ATOM 2163 O O . SER A 1 283 ? 3.640 0.896 -0.507 1.00 97.94 283 SER A O 1
ATOM 2165 N N . TYR A 1 284 ? 5.218 1.029 1.082 1.00 98.50 284 TYR A N 1
ATOM 2166 C CA . TYR A 1 284 ? 6.129 0.068 0.476 1.00 98.50 284 TYR A CA 1
ATOM 2167 C C . TYR A 1 284 ? 6.297 -1.155 1.374 1.00 98.50 284 TYR A C 1
ATOM 2169 O O . TYR A 1 284 ? 6.865 -1.050 2.454 1.00 98.50 284 TYR A O 1
ATOM 2177 N N . PHE A 1 285 ? 5.837 -2.323 0.929 1.00 98.44 285 PHE A N 1
ATOM 2178 C CA . PHE A 1 285 ? 6.103 -3.609 1.575 1.00 98.44 285 PHE A CA 1
ATOM 2179 C C . PHE A 1 285 ? 6.779 -4.528 0.559 1.00 98.44 285 PHE A C 1
ATOM 2181 O O . PHE A 1 285 ? 6.083 -5.069 -0.301 1.00 98.44 285 PHE A O 1
ATOM 2188 N N . PRO A 1 286 ? 8.114 -4.682 0.606 1.00 97.88 286 PRO A N 1
ATOM 2189 C CA . PRO A 1 286 ? 8.819 -5.535 -0.343 1.00 97.88 286 PRO A CA 1
ATOM 2190 C C . PRO A 1 286 ? 8.347 -6.991 -0.225 1.00 97.88 286 PRO A C 1
ATOM 2192 O O . PRO A 1 286 ? 8.056 -7.462 0.878 1.00 97.88 286 PRO A O 1
ATOM 2195 N N . ASN A 1 287 ? 8.274 -7.714 -1.343 1.00 96.69 287 ASN A N 1
ATOM 2196 C CA . ASN A 1 287 ? 7.829 -9.111 -1.381 1.00 96.69 287 ASN A CA 1
ATOM 2197 C C . ASN A 1 287 ? 8.680 -10.052 -0.510 1.00 96.69 287 ASN A C 1
ATOM 2199 O O . ASN A 1 287 ? 8.123 -10.965 0.097 1.00 96.69 287 ASN A O 1
ATOM 2203 N N . ASP A 1 288 ? 9.981 -9.799 -0.394 1.00 95.00 288 ASP A N 1
ATOM 2204 C CA . ASP A 1 288 ? 10.930 -10.502 0.479 1.00 95.00 288 ASP A CA 1
ATOM 2205 C C . ASP A 1 288 ? 11.079 -9.811 1.849 1.00 95.00 288 ASP A C 1
ATOM 2207 O O . ASP A 1 288 ? 11.940 -10.129 2.672 1.00 95.00 288 ASP A O 1
ATOM 2211 N N . GLY A 1 289 ? 10.216 -8.833 2.122 1.00 95.69 289 GLY A N 1
ATOM 2212 C CA . GLY A 1 289 ? 10.154 -8.055 3.347 1.00 95.69 289 GLY A CA 1
ATOM 2213 C C . GLY A 1 289 ? 9.483 -8.764 4.513 1.00 95.69 289 GLY A C 1
ATOM 2214 O O . GLY A 1 289 ? 8.715 -8.120 5.218 1.00 95.69 289 GLY A O 1
ATOM 2215 N N . TRP A 1 290 ? 9.737 -10.049 4.737 1.00 96.00 290 TRP A N 1
ATOM 2216 C CA . TRP A 1 290 ? 9.068 -10.812 5.792 1.00 96.00 290 TRP A CA 1
ATOM 2217 C C . TRP A 1 290 ? 10.027 -11.652 6.628 1.00 96.00 290 TRP A C 1
ATOM 2219 O O . TRP A 1 290 ? 11.108 -12.031 6.173 1.00 96.00 290 TRP A O 1
ATOM 2229 N N . THR A 1 291 ? 9.611 -11.971 7.852 1.00 95.38 291 THR A N 1
ATOM 2230 C CA . THR A 1 291 ? 10.288 -12.942 8.716 1.00 95.38 291 THR A CA 1
ATOM 2231 C C . THR A 1 291 ? 9.284 -13.965 9.213 1.00 95.38 291 THR A C 1
ATOM 2233 O O . THR A 1 291 ? 8.143 -13.651 9.547 1.00 95.38 291 THR A O 1
ATOM 2236 N N . ARG A 1 292 ? 9.721 -15.222 9.290 1.00 95.00 292 ARG A N 1
ATOM 2237 C CA . ARG A 1 292 ? 8.948 -16.287 9.924 1.00 95.00 292 ARG A CA 1
ATOM 2238 C C . ARG A 1 292 ? 9.292 -16.358 11.409 1.00 95.00 292 ARG A C 1
ATOM 2240 O O . ARG A 1 292 ? 10.457 -16.538 11.760 1.00 95.00 292 ARG A O 1
ATOM 2247 N N . ILE A 1 293 ? 8.284 -16.257 12.268 1.00 92.62 293 ILE A N 1
ATOM 2248 C CA . ILE A 1 293 ? 8.424 -16.294 13.724 1.00 92.62 293 ILE A CA 1
ATOM 2249 C C . ILE A 1 293 ? 7.799 -17.582 14.259 1.00 92.62 293 ILE A C 1
ATOM 2251 O O . ILE A 1 293 ? 6.585 -17.720 14.352 1.00 92.62 293 ILE A O 1
ATOM 2255 N N . GLY A 1 294 ? 8.640 -18.540 14.646 1.00 89.94 294 GLY A N 1
ATOM 2256 C CA . GLY A 1 294 ? 8.170 -19.838 15.129 1.00 89.94 294 GLY A CA 1
ATOM 2257 C C . GLY A 1 294 ? 7.613 -20.727 14.012 1.00 89.94 294 GLY A C 1
ATOM 2258 O O . GLY A 1 294 ? 8.045 -20.652 12.862 1.00 89.94 294 GLY A O 1
ATOM 2259 N N . SER A 1 295 ? 6.690 -21.621 14.370 1.00 88.69 295 SER A N 1
ATOM 2260 C CA . SER A 1 295 ? 6.119 -22.617 13.451 1.00 88.69 295 SER A CA 1
ATOM 2261 C C . SER A 1 295 ? 4.885 -22.098 12.718 1.00 88.69 295 SER A C 1
ATOM 2263 O O . SER A 1 295 ? 4.279 -21.122 13.144 1.00 88.69 295 SER A O 1
ATOM 2265 N N . ASP A 1 296 ? 4.474 -22.783 11.654 1.00 83.38 296 ASP A N 1
ATOM 2266 C CA . ASP A 1 296 ? 3.396 -22.354 10.744 1.00 83.38 296 ASP A CA 1
ATOM 2267 C C . ASP A 1 296 ? 1.996 -22.342 11.390 1.00 83.38 296 ASP A C 1
ATOM 2269 O O . ASP A 1 296 ? 1.042 -21.847 10.804 1.00 83.38 296 ASP A O 1
ATOM 2273 N N . VAL A 1 297 ? 1.876 -22.837 12.626 1.00 84.00 297 VAL A N 1
ATOM 2274 C CA . VAL A 1 297 ? 0.651 -22.790 13.445 1.00 84.00 297 VAL A CA 1
ATOM 2275 C C . VAL A 1 297 ? 0.724 -21.765 14.584 1.00 84.00 297 VAL A C 1
ATOM 2277 O O . VAL A 1 297 ? -0.230 -21.603 15.342 1.00 84.00 297 VAL A O 1
ATOM 2280 N N . SER A 1 298 ? 1.862 -21.088 14.751 1.00 90.44 298 SER A N 1
ATOM 2281 C CA . SER A 1 298 ? 2.108 -20.143 15.841 1.00 90.44 298 SER A CA 1
ATOM 2282 C C . SER A 1 298 ? 1.736 -18.727 15.409 1.00 90.44 298 SER A C 1
ATOM 2284 O O . SER A 1 298 ? 2.572 -17.999 14.882 1.00 90.44 298 SER A O 1
ATOM 2286 N N . ALA A 1 299 ? 0.481 -18.335 15.639 1.00 94.31 299 ALA A N 1
ATOM 2287 C CA . ALA A 1 299 ? 0.029 -16.985 15.325 1.00 94.31 299 ALA A CA 1
ATOM 2288 C C . ALA A 1 299 ? 0.783 -15.925 16.147 1.00 94.31 299 ALA A C 1
ATOM 2290 O O . ALA A 1 299 ? 0.911 -16.046 17.370 1.00 94.31 299 ALA A O 1
ATOM 2291 N N . ILE A 1 300 ? 1.251 -14.864 15.491 1.00 94.88 300 ILE A N 1
ATOM 2292 C CA . ILE A 1 300 ? 1.728 -13.666 16.186 1.00 94.88 300 ILE A CA 1
ATOM 2293 C C . ILE A 1 300 ? 0.505 -12.963 16.785 1.00 94.88 300 ILE A C 1
ATOM 2295 O O . ILE A 1 300 ? -0.395 -12.542 16.067 1.00 94.88 300 ILE A O 1
ATOM 2299 N N . MET A 1 301 ? 0.473 -12.836 18.113 1.00 92.56 301 MET A N 1
ATOM 2300 C CA . MET A 1 301 ? -0.679 -12.289 18.851 1.00 92.56 301 MET A CA 1
ATOM 2301 C C . MET A 1 301 ? -0.550 -10.797 19.177 1.00 92.56 301 MET A C 1
ATOM 2303 O O . MET A 1 301 ? -1.476 -10.190 19.711 1.00 92.56 301 MET A O 1
ATOM 2307 N N . GLY A 1 302 ? 0.610 -10.205 18.906 1.00 91.75 302 GLY A N 1
ATOM 2308 C CA . GLY A 1 302 ? 0.898 -8.814 19.218 1.00 91.75 302 GLY A CA 1
ATOM 2309 C C . GLY A 1 302 ? 2.393 -8.552 19.326 1.00 91.75 302 GLY A C 1
ATOM 2310 O O . GLY A 1 302 ? 3.203 -9.474 19.425 1.00 91.75 302 GLY A O 1
ATOM 2311 N N . TYR A 1 303 ? 2.741 -7.273 19.346 1.00 92.75 303 TYR A N 1
ATOM 2312 C CA . TYR A 1 303 ? 4.101 -6.802 19.565 1.00 92.75 303 TYR A CA 1
ATOM 2313 C C . TYR A 1 303 ? 4.178 -6.062 20.896 1.00 92.75 303 TYR A C 1
ATOM 2315 O O . TYR A 1 303 ? 3.260 -5.331 21.267 1.00 92.75 303 TYR A O 1
ATOM 2323 N N . ILE A 1 304 ? 5.298 -6.212 21.599 1.00 87.06 304 ILE A N 1
ATOM 2324 C CA . ILE A 1 304 ? 5.621 -5.396 22.769 1.00 87.06 304 ILE A CA 1
ATOM 2325 C C . ILE A 1 304 ? 6.843 -4.564 22.422 1.00 87.06 304 ILE A C 1
ATOM 2327 O O . ILE A 1 304 ? 7.922 -5.103 22.171 1.00 87.06 304 ILE A O 1
ATOM 2331 N N . LYS A 1 305 ? 6.669 -3.244 22.443 1.00 77.00 305 LYS A N 1
ATOM 2332 C CA . LYS A 1 305 ? 7.779 -2.301 22.399 1.00 77.00 305 LYS A CA 1
ATOM 2333 C C . LYS A 1 305 ? 8.352 -2.182 23.812 1.00 77.00 305 LYS A C 1
ATOM 2335 O O . LYS A 1 305 ? 7.610 -1.857 24.738 1.00 77.00 305 LYS A O 1
ATOM 2340 N N . ARG A 1 306 ? 9.631 -2.517 23.972 1.00 65.75 306 ARG A N 1
ATOM 2341 C CA . ARG A 1 306 ? 10.388 -2.304 25.212 1.00 65.75 306 ARG A CA 1
ATOM 2342 C C . ARG A 1 306 ? 11.245 -1.058 25.098 1.00 65.75 306 ARG A C 1
ATOM 2344 O O . ARG A 1 306 ? 11.714 -0.794 23.969 1.00 65.75 306 ARG A O 1
#